Protein AF-A0A380B9C9-F1 (afdb_monomer)

pLDDT: mean 95.08, std 4.99, range [63.19, 98.81]

InterPro domains:
  IPR002509 NodB homology domain [PF01522] (111-245)
  IPR002509 NodB homology domain [PS51677] (115-323)
  IPR008928 Six-hairpin glycosidase superfamily [SSF48208] (9-93)
  IPR011330 Glycoside hydrolase/deacetylase, beta/alpha-barrel [SSF88713] (96-328)
  IPR012341 Six-hairpin glycosidase-like superfamily [G3DSA:1.50.10.10] (1-92)
  IPR050248 Polysaccharide deacetylase, ArnD subfamily [PTHR10587] (104-327)

Secondary structure (DSSP, 8-state):
-BTT-STTS---SS-S-HHHHTT----TTPBB---EEHHHHTT-TT---SS--TTGGG--SSEE---STT-TTTSPBPHHHHHHHHHHHHHHHHHS---EE-TTS-EEE--TTS-EEEEEEEESS--TTHHHHHHHHHHHT---EEEE-HHHHH-HHHHHHHHHHHHTT-EEEES-SS----B-SS-TTSB-S-HHHHHHHHHHHHHHHGGGT--TTT--EE--GGG---HHHHHHHHHTT-EEB-PPTT--GGGTT--GGGGGG---HHHHHHHHHHHHHHH--TTBEEEEESS--TT--S-GGGGHHHHHHHHHHTTPEE--HHHH-

Mean predicted aligned error: 8.42 Å

Structure (mmCIF, N/CA/C/O backbone):
data_AF-A0A380B9C9-F1
#
_entry.id   AF-A0A380B9C9-F1
#
loop_
_atom_site.group_PDB
_atom_site.id
_atom_site.type_symbol
_atom_site.label_atom_id
_atom_site.label_alt_id
_atom_site.label_comp_id
_atom_site.label_asym_id
_atom_site.label_entity_id
_atom_site.label_seq_id
_atom_site.pdbx_PDB_ins_code
_atom_site.Cartn_x
_atom_site.Cartn_y
_atom_site.Cartn_z
_atom_site.occupancy
_atom_site.B_iso_or_equiv
_atom_site.auth_seq_id
_atom_site.auth_comp_id
_atom_site.auth_asym_id
_atom_site.auth_atom_id
_atom_site.pdbx_PDB_model_num
ATOM 1 N N . MET A 1 1 ? 8.706 -13.148 -32.753 1.00 86.00 1 MET A N 1
ATOM 2 C CA . MET A 1 1 ? 9.697 -12.990 -31.656 1.00 86.00 1 MET A CA 1
ATOM 3 C C . MET A 1 1 ? 10.273 -11.583 -31.714 1.00 86.00 1 MET 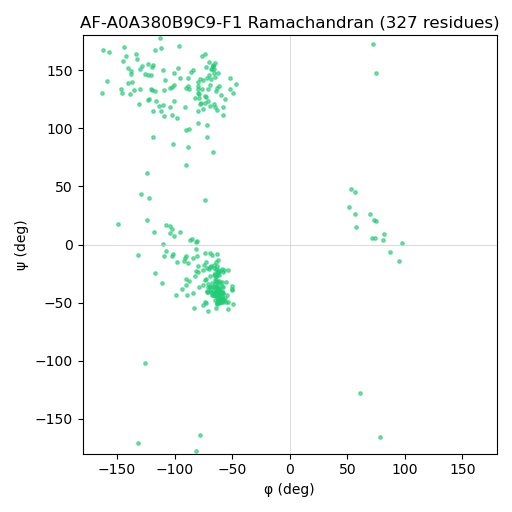A C 1
ATOM 5 O O . MET A 1 1 ? 10.047 -10.916 -32.715 1.00 86.00 1 MET A O 1
ATOM 9 N N . VAL A 1 2 ? 10.957 -11.104 -30.672 1.00 93.62 2 VAL A N 1
ATOM 10 C CA . VAL A 1 2 ? 11.528 -9.744 -30.641 1.00 93.62 2 VAL A CA 1
ATOM 11 C C . VAL A 1 2 ? 13.046 -9.850 -30.555 1.00 93.62 2 VAL A C 1
ATOM 13 O O . VAL A 1 2 ? 13.551 -10.487 -29.638 1.00 93.62 2 VAL A O 1
ATOM 16 N N . TYR A 1 3 ? 13.765 -9.249 -31.502 1.00 93.25 3 TYR A N 1
ATOM 17 C CA . TYR A 1 3 ? 15.229 -9.282 -31.514 1.00 93.25 3 TYR A CA 1
ATOM 18 C C . TYR A 1 3 ? 15.793 -8.650 -30.233 1.00 93.25 3 TYR A C 1
ATOM 20 O O . TYR A 1 3 ? 15.408 -7.532 -29.869 1.00 93.25 3 TYR A O 1
ATOM 28 N N . GLY A 1 4 ? 16.689 -9.373 -29.555 1.00 90.94 4 GLY A N 1
ATOM 29 C CA . GLY A 1 4 ? 17.422 -8.897 -28.380 1.00 90.94 4 GLY A CA 1
ATOM 30 C C . GLY A 1 4 ? 16.599 -8.739 -27.095 1.00 90.94 4 GLY A C 1
ATOM 31 O O . GLY A 1 4 ? 17.126 -8.218 -26.111 1.00 90.94 4 GLY A O 1
ATOM 32 N N . LEU A 1 5 ? 15.319 -9.148 -27.072 1.00 90.50 5 LEU A N 1
ATOM 33 C CA . LEU A 1 5 ? 14.444 -9.003 -25.902 1.00 90.50 5 LEU A CA 1
ATOM 34 C C . LEU A 1 5 ? 13.608 -10.266 -25.591 1.00 90.50 5 LEU A C 1
ATOM 36 O O . LEU A 1 5 ? 12.896 -10.752 -26.472 1.00 90.50 5 LEU A O 1
ATOM 40 N N . PRO A 1 6 ? 13.565 -10.719 -24.318 1.00 88.25 6 PRO A N 1
ATOM 41 C CA . PRO A 1 6 ? 14.372 -10.239 -23.191 1.00 88.25 6 PRO A CA 1
ATOM 42 C C . PRO A 1 6 ? 15.846 -10.654 -23.341 1.00 88.25 6 PRO A C 1
ATOM 44 O O . PRO A 1 6 ? 16.152 -11.615 -24.037 1.00 88.25 6 PRO A O 1
ATOM 47 N N . ALA A 1 7 ? 16.762 -9.929 -22.692 1.00 85.56 7 ALA A N 1
ATOM 48 C CA . ALA A 1 7 ? 18.209 -10.118 -22.870 1.00 85.56 7 ALA A CA 1
ATOM 49 C C . ALA A 1 7 ? 18.728 -11.511 -22.452 1.00 85.56 7 ALA A C 1
ATOM 51 O O . ALA A 1 7 ? 19.803 -11.920 -22.878 1.00 85.56 7 ALA A O 1
ATOM 52 N N . ASP A 1 8 ? 17.989 -12.213 -21.593 1.00 88.12 8 ASP A N 1
ATOM 53 C CA . ASP A 1 8 ? 18.249 -13.577 -21.124 1.00 88.12 8 ASP A CA 1
ATOM 54 C C . ASP A 1 8 ? 17.328 -14.629 -21.774 1.00 88.12 8 ASP A C 1
ATOM 56 O O . ASP A 1 8 ? 17.293 -15.779 -21.333 1.00 88.12 8 ASP A O 1
ATOM 60 N N . GLY A 1 9 ? 16.572 -14.240 -22.805 1.00 86.00 9 GLY A N 1
ATOM 61 C CA . GLY A 1 9 ? 15.661 -15.108 -23.545 1.00 86.00 9 GLY A CA 1
ATOM 62 C C . GLY A 1 9 ? 16.257 -15.695 -24.824 1.00 86.00 9 GLY A C 1
ATOM 63 O O . GLY A 1 9 ? 17.325 -15.297 -25.281 1.00 86.00 9 GLY A O 1
ATOM 64 N N . ASP A 1 10 ? 15.512 -16.631 -25.413 1.00 87.06 10 ASP A N 1
ATOM 65 C CA . ASP A 1 10 ? 15.723 -17.099 -26.784 1.00 87.06 10 ASP A CA 1
ATOM 66 C C . ASP A 1 10 ? 15.103 -16.079 -27.754 1.00 87.06 10 ASP A C 1
ATOM 68 O O . ASP A 1 10 ? 13.895 -15.812 -27.706 1.00 87.06 10 ASP A O 1
ATOM 72 N N . THR A 1 11 ? 15.942 -15.434 -28.562 1.00 92.12 11 THR A N 1
ATOM 73 C CA . THR A 1 11 ? 15.557 -14.333 -29.455 1.00 92.12 11 THR A CA 1
ATOM 74 C C . THR A 1 11 ? 16.285 -14.470 -30.786 1.00 92.12 11 THR A C 1
ATOM 76 O O . THR A 1 11 ? 17.417 -14.944 -30.753 1.00 92.12 11 THR A O 1
ATOM 79 N N . PRO A 1 12 ? 15.720 -13.971 -31.905 1.00 91.81 12 PRO A N 1
ATOM 80 C CA . PRO A 1 12 ? 16.363 -14.059 -33.211 1.00 91.81 12 PRO A CA 1
ATOM 81 C C . PRO A 1 12 ? 17.798 -13.527 -33.182 1.00 91.81 12 PRO A C 1
ATOM 83 O O . PRO A 1 12 ? 18.042 -12.442 -32.644 1.00 91.81 12 PRO A O 1
ATOM 86 N N . VAL A 1 13 ? 18.720 -14.275 -33.774 1.00 9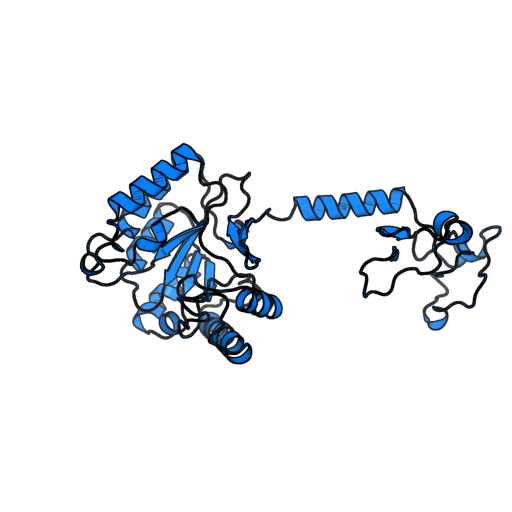0.94 13 VAL A N 1
ATOM 87 C CA . VAL A 1 13 ? 20.162 -14.022 -33.797 1.00 90.94 13 VAL A CA 1
ATOM 88 C C . VAL A 1 13 ? 20.633 -13.643 -35.204 1.00 90.94 13 VAL A C 1
ATOM 90 O O . VAL A 1 13 ? 21.509 -12.783 -35.323 1.00 90.94 13 VAL A O 1
ATOM 93 N N . ASP A 1 14 ? 20.026 -14.190 -36.268 1.00 92.00 14 ASP A N 1
ATOM 94 C CA . ASP A 1 14 ? 20.351 -13.868 -37.673 1.00 92.00 14 ASP A CA 1
ATOM 95 C C . ASP A 1 14 ? 19.115 -13.382 -38.465 1.00 92.00 14 ASP A C 1
ATOM 97 O O . ASP A 1 14 ? 18.715 -13.994 -39.457 1.00 92.00 14 ASP A O 1
ATOM 101 N N . PRO A 1 15 ? 18.482 -12.258 -38.067 1.00 93.75 15 PRO A N 1
ATOM 102 C CA . PRO A 1 15 ? 17.310 -11.716 -38.755 1.00 93.75 15 PRO A CA 1
ATOM 103 C C . PRO A 1 15 ? 17.623 -11.321 -40.204 1.00 93.75 15 PRO A C 1
ATOM 105 O O . PRO A 1 15 ? 18.706 -10.795 -40.494 1.00 93.75 15 PRO A O 1
ATOM 108 N N . HIS A 1 16 ? 16.637 -11.460 -41.101 1.00 94.44 16 HIS A N 1
ATOM 109 C CA . HIS A 1 16 ? 16.705 -10.971 -42.484 1.00 94.44 16 HIS A CA 1
ATOM 110 C C . HIS A 1 16 ? 16.734 -9.435 -42.510 1.00 94.44 16 HIS A C 1
ATOM 112 O O . HIS A 1 16 ? 15.726 -8.762 -42.705 1.00 94.44 16 HIS A O 1
ATOM 118 N N . SER A 1 17 ? 17.903 -8.844 -42.263 1.00 93.62 17 SER A N 1
ATOM 119 C CA . SER A 1 17 ? 18.094 -7.397 -42.232 1.00 93.62 17 SER A CA 1
ATOM 120 C C . SER A 1 17 ? 19.469 -7.009 -42.760 1.00 93.62 17 SER A C 1
ATOM 122 O O . SER A 1 17 ? 20.509 -7.511 -42.339 1.00 93.62 17 SER A O 1
ATOM 124 N N . ALA A 1 18 ? 19.503 -6.053 -43.688 1.00 91.44 18 ALA A N 1
ATOM 125 C CA . ALA A 1 18 ? 20.766 -5.509 -44.183 1.00 91.44 18 ALA A CA 1
ATOM 126 C C . ALA A 1 18 ? 21.560 -4.788 -43.074 1.00 91.44 18 ALA A C 1
ATOM 128 O O . ALA A 1 18 ? 22.790 -4.740 -43.128 1.00 91.44 18 ALA A O 1
ATOM 129 N N . PHE A 1 19 ? 20.875 -4.249 -42.058 1.00 91.00 19 PHE A N 1
ATOM 130 C CA . PHE A 1 19 ? 21.519 -3.570 -40.932 1.00 91.00 19 PHE A CA 1
ATOM 131 C C . PHE A 1 19 ? 22.337 -4.537 -40.079 1.00 91.00 19 PHE A C 1
ATOM 133 O O . PHE A 1 19 ? 23.478 -4.213 -39.747 1.00 91.00 19 PHE A O 1
ATOM 140 N N . THR A 1 20 ? 21.795 -5.722 -39.785 1.00 90.25 20 THR A N 1
ATOM 141 C CA . THR A 1 20 ? 22.516 -6.771 -39.055 1.00 90.25 20 THR A CA 1
ATOM 142 C C . THR A 1 20 ? 23.580 -7.398 -39.950 1.00 90.25 20 THR A C 1
ATOM 144 O O . THR A 1 20 ? 24.750 -7.404 -39.582 1.00 90.25 20 THR A O 1
ATOM 147 N N . LYS A 1 21 ? 23.229 -7.815 -41.176 1.00 89.69 21 LYS A N 1
ATOM 148 C CA . LYS A 1 21 ? 24.136 -8.592 -42.038 1.00 89.69 21 LYS A CA 1
ATOM 149 C C . LYS A 1 21 ? 25.313 -7.812 -42.617 1.00 89.69 21 LYS A C 1
ATOM 151 O O . LYS A 1 21 ? 26.413 -8.346 -42.729 1.00 89.69 21 LYS A O 1
ATOM 156 N N . ILE A 1 22 ? 25.084 -6.571 -43.049 1.00 91.56 22 ILE A N 1
ATOM 157 C CA . ILE A 1 22 ? 26.112 -5.738 -43.699 1.00 91.56 22 ILE A CA 1
ATOM 158 C C . ILE A 1 22 ? 26.716 -4.767 -42.687 1.00 91.56 22 ILE A C 1
ATOM 160 O O . ILE A 1 22 ? 27.927 -4.553 -42.668 1.00 91.56 22 ILE A O 1
ATOM 164 N N . GLY A 1 23 ? 25.860 -4.147 -41.874 1.00 89.25 23 GLY A N 1
ATOM 165 C CA . GLY A 1 23 ? 26.251 -3.091 -40.945 1.00 89.25 23 GLY A CA 1
ATOM 166 C C . GLY A 1 23 ? 26.698 -3.575 -39.566 1.00 89.25 23 GLY A C 1
ATOM 167 O O . GLY A 1 23 ? 27.329 -2.797 -38.854 1.00 89.25 23 GLY A O 1
ATOM 168 N N . ASN A 1 24 ? 26.401 -4.826 -39.188 1.00 88.88 24 ASN A N 1
ATOM 169 C CA . ASN A 1 24 ? 26.562 -5.347 -37.824 1.00 88.88 24 ASN A CA 1
ATOM 170 C C . ASN A 1 24 ? 25.897 -4.455 -36.758 1.00 88.88 24 ASN A C 1
ATOM 172 O O . ASN A 1 24 ? 26.399 -4.325 -35.640 1.00 88.88 24 ASN A O 1
ATOM 176 N N . TYR A 1 25 ? 24.790 -3.795 -37.112 1.00 92.12 25 TYR A N 1
ATOM 177 C CA . TYR A 1 25 ? 24.019 -2.983 -36.176 1.00 92.12 25 TYR A CA 1
ATOM 178 C C . TYR A 1 25 ? 22.994 -3.852 -35.445 1.00 92.12 25 TYR A C 1
ATOM 180 O O . TYR A 1 25 ? 22.276 -4.596 -36.117 1.00 92.12 25 TYR A O 1
ATOM 188 N N . PRO A 1 26 ? 22.869 -3.737 -34.110 1.00 88.88 26 PRO A N 1
ATOM 189 C CA . PRO A 1 26 ? 21.765 -4.362 -33.399 1.00 88.88 26 PRO A CA 1
ATOM 190 C C . PRO A 1 26 ? 20.441 -3.714 -33.814 1.00 88.88 26 PRO A C 1
ATOM 192 O O . PRO A 1 26 ? 20.380 -2.516 -34.109 1.00 88.88 26 PRO A O 1
ATOM 195 N N . ILE A 1 27 ? 19.378 -4.513 -33.814 1.00 91.31 27 ILE A N 1
ATOM 196 C CA . ILE A 1 27 ? 18.012 -4.080 -34.132 1.00 91.31 27 ILE A CA 1
ATOM 197 C C . ILE A 1 27 ? 17.058 -4.384 -32.969 1.00 91.31 27 ILE A C 1
ATOM 199 O O . ILE A 1 27 ? 15.926 -4.825 -33.169 1.00 91.31 27 ILE A O 1
ATOM 203 N N . ASP A 1 28 ? 17.545 -4.164 -31.745 1.00 91.56 28 ASP A N 1
ATOM 204 C CA . ASP A 1 28 ? 16.842 -4.465 -30.496 1.00 91.56 28 ASP A CA 1
ATOM 205 C C . ASP A 1 28 ? 15.414 -3.908 -30.494 1.00 91.56 28 ASP A C 1
ATOM 207 O O . ASP A 1 28 ? 15.174 -2.739 -30.809 1.00 91.56 28 ASP A O 1
ATOM 211 N N . GLY A 1 29 ? 14.453 -4.761 -30.138 1.00 91.38 29 GLY A N 1
ATOM 212 C CA . GLY A 1 29 ? 13.033 -4.412 -30.143 1.00 91.38 29 GLY A CA 1
ATOM 213 C C . GLY A 1 29 ? 12.316 -4.623 -31.479 1.00 91.38 29 GLY A C 1
ATOM 214 O O . GLY A 1 29 ? 11.092 -4.496 -31.516 1.00 91.38 29 GLY A O 1
ATOM 215 N N . GLY A 1 30 ? 13.028 -4.979 -32.553 1.00 94.25 30 GLY A N 1
ATOM 216 C CA . GLY A 1 30 ? 12.419 -5.353 -33.828 1.00 94.25 30 GLY A CA 1
ATOM 217 C C . GLY A 1 30 ? 11.601 -6.639 -33.700 1.00 94.25 30 GLY A C 1
ATOM 218 O O . GLY A 1 30 ? 12.145 -7.693 -33.365 1.00 94.25 30 GLY A O 1
ATOM 219 N N . LEU A 1 31 ? 10.295 -6.560 -33.964 1.00 95.19 31 LEU A N 1
ATOM 220 C CA . LEU A 1 31 ? 9.434 -7.737 -34.055 1.00 95.19 31 LEU A CA 1
ATOM 221 C C . LEU A 1 31 ? 9.654 -8.403 -35.417 1.00 95.19 31 LEU A C 1
ATOM 223 O O . LEU A 1 31 ? 9.425 -7.767 -36.444 1.00 95.19 31 LEU A O 1
ATOM 227 N N . VAL A 1 32 ? 10.066 -9.671 -35.416 1.00 94.25 32 VAL A N 1
ATOM 228 C CA . VAL A 1 32 ? 10.125 -10.488 -36.640 1.00 94.25 32 VAL A CA 1
ATOM 229 C C . VAL A 1 32 ? 8.763 -11.106 -36.954 1.00 94.25 32 VAL A C 1
ATOM 231 O O . VAL A 1 32 ? 8.005 -11.405 -36.022 1.00 94.25 32 VAL A O 1
ATOM 234 N N . ASP A 1 33 ? 8.488 -11.331 -38.242 1.00 91.25 33 ASP A N 1
ATOM 235 C CA . ASP A 1 33 ? 7.216 -11.872 -38.757 1.00 91.25 33 ASP A CA 1
ATOM 236 C C . ASP A 1 33 ? 6.748 -13.151 -38.050 1.00 91.25 33 ASP A C 1
ATOM 238 O O . ASP A 1 33 ? 5.559 -13.325 -37.768 1.00 91.25 33 ASP A O 1
ATOM 242 N N . GLY A 1 34 ? 7.691 -14.014 -37.669 1.00 91.56 34 GLY A N 1
ATOM 243 C CA . GLY A 1 34 ? 7.410 -15.264 -36.978 1.00 91.56 34 GLY A CA 1
ATOM 244 C C . GLY A 1 34 ? 6.916 -16.364 -37.923 1.00 91.56 34 GLY A C 1
ATOM 245 O O . GLY A 1 34 ? 7.097 -16.273 -39.134 1.00 91.56 34 GLY A O 1
ATOM 246 N N . PRO A 1 35 ? 6.340 -17.453 -37.382 1.00 94.06 35 PRO A N 1
ATOM 247 C CA . PRO A 1 35 ? 6.039 -18.628 -38.186 1.00 94.06 35 PRO A CA 1
ATOM 248 C C . PRO A 1 35 ? 5.018 -18.367 -39.299 1.00 94.06 35 PRO A C 1
ATOM 250 O O . PRO A 1 35 ? 3.942 -17.816 -39.055 1.00 94.06 35 PRO A O 1
ATOM 253 N N . VAL A 1 36 ? 5.310 -18.861 -40.502 1.00 95.00 36 VAL A N 1
ATOM 254 C CA . VAL A 1 36 ? 4.397 -18.842 -41.659 1.00 95.00 36 VAL A CA 1
ATOM 255 C C . VAL A 1 36 ? 4.041 -20.259 -42.084 1.00 95.00 36 VAL A C 1
ATOM 257 O O . VAL A 1 36 ? 4.680 -21.224 -41.671 1.00 95.00 36 VAL A O 1
ATOM 260 N N . TYR A 1 37 ? 3.025 -20.416 -42.939 1.00 96.81 37 TYR A N 1
ATOM 261 C CA . TYR A 1 37 ? 2.702 -21.735 -43.478 1.00 96.81 37 TYR A CA 1
ATOM 262 C C . TYR A 1 37 ? 3.875 -22.308 -44.280 1.00 96.81 37 TYR A C 1
ATOM 264 O O . TYR A 1 37 ? 4.426 -21.620 -45.140 1.00 96.81 37 TYR A O 1
ATOM 272 N N . SER A 1 38 ? 4.186 -23.592 -44.100 1.00 94.44 38 SER A N 1
ATOM 273 C CA . SER A 1 38 ? 5.286 -24.261 -44.813 1.00 94.44 38 SER A CA 1
ATOM 274 C C . SER A 1 38 ? 5.091 -24.190 -46.331 1.00 94.44 38 SER A C 1
ATOM 276 O O . SER A 1 38 ? 6.041 -24.044 -47.096 1.00 94.44 38 SER A O 1
ATOM 278 N N . SER A 1 39 ? 3.836 -24.207 -46.793 1.00 94.81 39 SER A N 1
ATOM 279 C CA . SER A 1 39 ? 3.498 -23.988 -48.201 1.00 94.81 39 SER A CA 1
ATOM 280 C C . SER A 1 39 ? 3.833 -22.583 -48.701 1.00 94.81 39 SER A C 1
ATOM 282 O O . SER A 1 39 ? 4.091 -22.427 -49.886 1.00 94.81 39 SER A O 1
ATOM 284 N N . ILE A 1 40 ? 3.789 -21.555 -47.850 1.00 93.88 40 ILE A N 1
ATOM 285 C CA . ILE A 1 40 ? 4.187 -20.196 -48.232 1.00 93.88 40 ILE A CA 1
ATOM 286 C C . ILE A 1 40 ? 5.702 -20.169 -48.407 1.00 93.88 40 ILE A C 1
ATOM 288 O O . ILE A 1 40 ? 6.150 -19.913 -49.520 1.00 93.88 40 ILE A O 1
ATOM 292 N N . PHE A 1 41 ? 6.462 -20.538 -47.369 1.00 94.00 41 PHE A N 1
ATOM 293 C CA . PHE A 1 41 ? 7.928 -20.580 -47.411 1.00 94.00 41 PHE A CA 1
ATOM 294 C C . PHE A 1 41 ? 8.443 -21.337 -48.647 1.00 94.00 41 PHE A C 1
ATOM 296 O O . PHE A 1 41 ? 9.180 -20.786 -49.459 1.00 94.00 41 PHE A O 1
ATOM 303 N N . ASN A 1 42 ? 7.944 -22.555 -48.883 1.00 92.44 42 ASN A N 1
ATOM 304 C CA . ASN A 1 42 ? 8.395 -23.410 -49.989 1.00 92.44 42 ASN A CA 1
ATOM 305 C C . ASN A 1 42 ? 8.110 -22.861 -51.401 1.00 92.44 42 ASN A C 1
ATOM 307 O O . ASN A 1 42 ? 8.659 -23.378 -52.373 1.00 92.44 42 ASN A O 1
ATOM 311 N N . ASN A 1 43 ? 7.234 -21.861 -51.543 1.00 94.31 43 ASN A N 1
ATOM 312 C CA . ASN A 1 43 ? 6.860 -21.279 -52.836 1.00 94.31 43 ASN A CA 1
ATOM 313 C C . ASN A 1 43 ? 7.383 -19.845 -53.033 1.00 94.31 43 ASN A C 1
ATOM 315 O O . ASN A 1 43 ? 7.112 -19.238 -54.074 1.00 94.31 43 ASN A O 1
ATOM 319 N N . LEU A 1 44 ? 8.112 -19.288 -52.062 1.00 93.88 44 LEU A N 1
ATOM 320 C CA . LEU A 1 44 ? 8.665 -17.939 -52.149 1.00 93.88 44 LEU A CA 1
ATOM 321 C C . LEU A 1 44 ? 9.949 -17.906 -52.990 1.00 93.88 44 LEU A C 1
ATOM 323 O O . LEU A 1 44 ? 10.789 -18.802 -52.957 1.00 93.88 44 LEU A O 1
ATOM 327 N N . ILE A 1 45 ? 10.088 -16.859 -53.804 1.00 92.25 45 ILE A N 1
ATOM 328 C CA . ILE A 1 45 ? 11.187 -16.730 -54.765 1.00 92.25 45 ILE A CA 1
ATOM 329 C C . ILE A 1 45 ? 12.427 -16.187 -54.061 1.00 92.25 45 ILE A C 1
ATOM 331 O O . ILE A 1 45 ? 12.396 -15.100 -53.500 1.00 92.25 45 ILE A O 1
ATOM 335 N N . GLY A 1 46 ? 13.552 -16.890 -54.194 1.00 88.44 46 GLY A N 1
ATOM 336 C CA . GLY A 1 46 ? 14.841 -16.419 -53.678 1.00 88.44 46 GLY A CA 1
ATOM 337 C C . GLY A 1 46 ? 15.044 -16.667 -52.186 1.00 88.44 46 GLY A C 1
ATOM 338 O O . GLY A 1 46 ? 16.081 -16.279 -51.660 1.00 88.44 46 GLY A O 1
ATOM 339 N N . ILE A 1 47 ? 14.098 -17.347 -51.537 1.00 91.56 47 ILE A N 1
ATOM 340 C CA . ILE A 1 47 ? 14.237 -17.799 -50.160 1.00 91.56 47 ILE A CA 1
ATOM 341 C C . ILE A 1 47 ? 15.095 -19.066 -50.117 1.00 91.56 47 ILE A C 1
ATOM 343 O O . ILE A 1 47 ? 14.890 -20.004 -50.896 1.00 91.56 47 ILE A O 1
ATOM 347 N N . LYS A 1 48 ? 16.104 -19.075 -49.250 1.00 90.62 48 LYS A N 1
ATOM 348 C CA . LYS A 1 48 ? 16.971 -20.232 -49.027 1.00 90.62 48 LYS A CA 1
ATOM 349 C C . LYS A 1 48 ? 17.723 -20.038 -47.717 1.00 90.62 48 LYS A C 1
ATOM 351 O O . LYS A 1 48 ? 18.365 -19.007 -47.560 1.00 90.62 48 LYS A O 1
ATOM 356 N N . LEU A 1 49 ? 17.710 -21.051 -46.856 1.00 93.62 49 LEU A N 1
ATOM 357 C CA . LEU A 1 49 ? 18.535 -21.060 -45.648 1.00 93.62 49 LEU A CA 1
ATOM 358 C C . LEU A 1 49 ? 20.022 -21.062 -46.023 1.00 93.62 49 LEU A C 1
ATOM 360 O O . LEU A 1 49 ? 20.454 -21.807 -46.917 1.00 93.62 49 LEU A O 1
ATOM 364 N N . ASN A 1 50 ? 20.781 -20.180 -45.385 1.00 92.31 50 ASN A N 1
ATOM 365 C CA . ASN A 1 50 ? 22.222 -20.077 -45.567 1.00 92.31 50 ASN A CA 1
ATOM 366 C C . ASN A 1 50 ? 22.969 -21.012 -44.615 1.00 92.31 50 ASN A C 1
ATOM 368 O O . ASN A 1 50 ? 24.017 -21.533 -44.998 1.00 92.31 50 ASN A O 1
ATOM 372 N N . GLU A 1 51 ? 22.401 -21.244 -43.436 1.00 92.44 51 GLU A N 1
ATOM 373 C CA . GLU A 1 51 ? 22.899 -22.124 -42.389 1.00 92.44 51 GLU A CA 1
ATOM 374 C C . GLU A 1 51 ? 21.963 -23.337 -42.195 1.00 92.44 51 GLU A C 1
ATOM 376 O O . GLU A 1 51 ? 20.965 -23.519 -42.903 1.00 92.44 51 GLU A O 1
ATOM 381 N N . GLU A 1 52 ? 22.340 -24.237 -41.286 1.00 94.62 52 GLU A N 1
ATOM 382 C CA . GLU A 1 52 ? 21.500 -25.370 -40.890 1.00 94.62 52 GLU A CA 1
ATOM 383 C C . GLU A 1 52 ? 20.310 -24.889 -40.045 1.00 94.62 52 GLU A C 1
ATOM 385 O O . GLU A 1 52 ? 20.444 -23.968 -39.246 1.00 94.62 52 GLU A O 1
ATOM 390 N N . ASP A 1 53 ? 19.140 -25.512 -40.216 1.00 93.75 5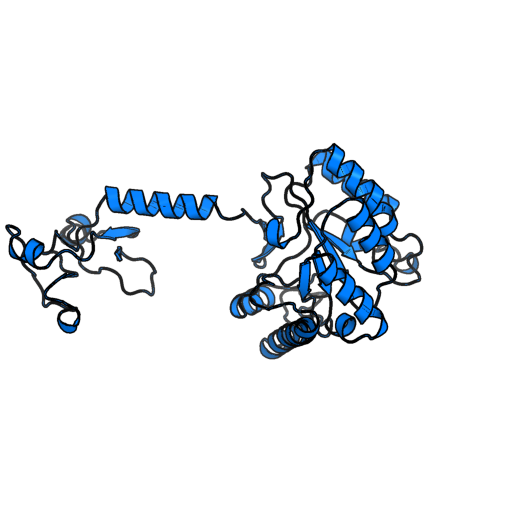3 ASP A N 1
ATOM 391 C CA . ASP A 1 53 ? 17.942 -25.154 -39.451 1.00 93.75 53 ASP A CA 1
ATOM 392 C C . ASP A 1 53 ? 18.065 -25.613 -37.990 1.00 93.75 53 ASP A C 1
ATOM 394 O O . ASP A 1 53 ? 17.873 -26.790 -37.671 1.00 93.75 53 ASP A O 1
ATOM 398 N N . GLU A 1 54 ? 18.349 -24.667 -37.096 1.00 91.56 54 GLU A N 1
ATOM 399 C CA . GLU A 1 54 ? 18.478 -24.896 -35.653 1.00 91.56 54 GLU A CA 1
ATOM 400 C C . GLU A 1 54 ? 17.176 -25.400 -35.007 1.00 91.56 54 GLU A C 1
ATOM 402 O O . GLU A 1 54 ? 17.208 -26.076 -33.976 1.00 91.56 54 GLU A O 1
ATOM 407 N N . TYR A 1 55 ? 16.027 -25.128 -35.634 1.00 92.00 55 TYR A N 1
ATOM 408 C CA . TYR A 1 55 ? 14.709 -25.515 -35.140 1.00 92.00 55 TYR A CA 1
ATOM 409 C C . TYR A 1 55 ? 14.112 -26.713 -35.890 1.00 92.00 55 TYR A C 1
ATOM 411 O O . TYR A 1 55 ? 12.920 -26.988 -35.734 1.00 92.00 55 TYR A O 1
ATOM 419 N N . ALA A 1 56 ? 14.915 -27.470 -36.650 1.00 94.50 56 ALA A N 1
ATOM 420 C CA . ALA A 1 56 ? 14.454 -28.571 -37.505 1.00 94.50 56 ALA A CA 1
ATOM 421 C C . ALA A 1 56 ? 13.525 -29.581 -36.799 1.00 94.50 56 ALA A C 1
ATOM 423 O O . ALA A 1 56 ? 12.543 -30.039 -37.384 1.00 94.50 56 ALA A O 1
ATOM 424 N N . GLU A 1 57 ? 13.797 -29.918 -35.532 1.00 96.00 57 GLU A N 1
ATOM 425 C CA . GLU A 1 57 ? 12.974 -30.853 -34.743 1.00 96.00 57 GLU A CA 1
ATOM 426 C C . GLU A 1 57 ? 11.589 -30.291 -34.367 1.00 96.00 57 GLU A C 1
ATOM 428 O O . GLU A 1 57 ? 10.679 -31.055 -34.034 1.00 96.00 57 GLU A O 1
ATOM 433 N N . PHE A 1 58 ? 11.419 -28.968 -34.423 1.00 92.31 58 PHE A N 1
ATOM 434 C CA . PHE A 1 58 ? 10.194 -28.251 -34.064 1.00 92.31 58 PHE A CA 1
ATOM 435 C C . PHE A 1 58 ? 9.370 -27.813 -35.281 1.00 92.31 58 PHE A C 1
ATOM 437 O O . PHE A 1 58 ? 8.221 -27.389 -35.115 1.00 92.31 58 PHE A O 1
ATOM 444 N N . GLN A 1 59 ? 9.916 -27.937 -36.495 1.00 94.56 59 GLN A N 1
ATOM 445 C CA . GLN A 1 59 ? 9.191 -27.620 -37.722 1.00 94.56 59 GLN A CA 1
ATOM 446 C C . GLN A 1 59 ? 8.029 -28.588 -37.958 1.00 94.56 59 GLN A C 1
ATOM 448 O O . GLN A 1 59 ? 8.041 -29.751 -37.549 1.00 94.56 59 GLN A O 1
ATOM 453 N N . SER A 1 60 ? 7.008 -28.117 -38.675 1.00 95.62 60 SER A N 1
ATOM 454 C CA . SER A 1 60 ? 5.846 -28.933 -39.021 1.00 95.62 60 SER A CA 1
ATOM 455 C C . SER A 1 60 ? 5.472 -28.805 -40.495 1.00 95.62 60 SER A C 1
ATOM 457 O O . SER A 1 60 ? 5.852 -27.862 -41.188 1.00 95.62 60 SER A O 1
ATOM 459 N N . GLU A 1 61 ? 4.648 -29.735 -40.982 1.00 94.31 61 GLU A N 1
ATOM 460 C CA . GLU A 1 61 ? 4.048 -29.611 -42.317 1.00 94.31 61 GLU A CA 1
ATOM 461 C C . GLU A 1 61 ? 3.131 -28.382 -42.438 1.00 94.31 61 GLU A C 1
ATOM 463 O O . GLU A 1 61 ? 2.887 -27.904 -43.545 1.00 94.31 61 GLU A O 1
ATOM 468 N N . LEU A 1 62 ? 2.606 -27.882 -41.311 1.00 96.44 62 LEU A N 1
ATOM 469 C CA . LEU A 1 62 ? 1.689 -26.750 -41.291 1.00 96.44 62 LEU A CA 1
ATOM 470 C C . LEU A 1 62 ? 2.441 -25.423 -41.324 1.00 96.44 62 LEU A C 1
ATOM 472 O O . LEU A 1 62 ? 2.148 -24.597 -42.181 1.00 96.44 62 LEU A O 1
ATOM 476 N N . ALA A 1 63 ? 3.365 -25.213 -40.392 1.00 96.50 63 ALA A N 1
ATOM 477 C CA . ALA A 1 63 ? 4.086 -23.961 -40.227 1.00 96.50 63 ALA A CA 1
ATOM 478 C C . ALA A 1 63 ? 5.574 -24.187 -39.958 1.00 96.50 63 ALA A C 1
ATOM 480 O O . ALA A 1 63 ? 5.949 -25.182 -39.324 1.00 96.50 63 ALA A O 1
ATOM 481 N N . VAL A 1 64 ? 6.370 -23.221 -40.415 1.00 95.81 64 VAL A N 1
ATOM 482 C CA . VAL A 1 64 ? 7.818 -23.140 -40.217 1.00 95.81 64 VAL A CA 1
ATOM 483 C C . VAL A 1 64 ? 8.223 -21.770 -39.694 1.00 95.81 64 VAL A C 1
ATOM 485 O O . VAL A 1 64 ? 7.568 -20.770 -39.995 1.00 95.81 64 VAL A O 1
ATOM 488 N N . TYR A 1 65 ? 9.311 -21.738 -38.933 1.00 95.50 65 TYR A N 1
ATOM 489 C CA . TYR A 1 65 ? 10.058 -20.531 -38.588 1.00 95.50 65 TYR A CA 1
ATOM 490 C C . TYR A 1 65 ? 11.544 -20.845 -38.656 1.00 95.50 65 TYR A C 1
ATOM 492 O O . TYR A 1 65 ? 11.979 -21.798 -38.017 1.00 95.50 65 TYR A O 1
ATOM 500 N N . HIS A 1 66 ? 12.315 -20.031 -39.365 1.00 95.00 66 HIS A N 1
ATOM 501 C CA . HIS A 1 66 ? 13.764 -20.176 -39.410 1.00 95.00 66 HIS A CA 1
ATOM 502 C C . HIS A 1 66 ? 14.420 -18.896 -38.902 1.00 95.00 66 HIS A C 1
ATOM 504 O O . HIS A 1 66 ? 14.038 -17.804 -39.324 1.00 95.00 66 HIS A O 1
ATOM 510 N N . ASP A 1 67 ? 15.412 -19.024 -38.023 1.00 93.75 67 ASP A N 1
ATOM 511 C CA . ASP A 1 67 ? 16.261 -17.902 -37.622 1.00 93.75 67 ASP A CA 1
ATOM 512 C C . ASP A 1 67 ? 17.482 -17.802 -38.548 1.00 93.75 67 ASP A C 1
ATOM 514 O O . ASP A 1 67 ? 18.602 -18.124 -38.172 1.00 93.75 67 ASP A O 1
ATOM 518 N N . ASP A 1 68 ? 17.244 -17.437 -39.810 1.00 94.00 68 ASP A N 1
ATOM 519 C CA . ASP A 1 68 ? 18.286 -17.354 -40.839 1.00 94.00 68 ASP A CA 1
ATOM 520 C C . ASP A 1 68 ? 18.125 -16.084 -41.676 1.00 94.00 68 ASP A C 1
ATOM 522 O O . ASP A 1 68 ? 17.014 -15.726 -42.087 1.00 94.00 68 ASP A O 1
ATOM 526 N N . TYR A 1 69 ? 19.243 -15.435 -42.012 1.00 92.38 69 TYR A N 1
ATOM 527 C CA . TYR A 1 69 ? 19.244 -14.246 -42.862 1.00 92.38 69 TYR A CA 1
ATOM 528 C C . TYR A 1 69 ? 18.609 -14.488 -44.238 1.00 92.38 69 TYR A C 1
ATOM 530 O O . TYR A 1 69 ? 18.198 -13.551 -44.905 1.00 92.38 69 TYR A O 1
ATOM 538 N N . GLY A 1 70 ? 18.561 -15.716 -44.731 1.00 93.50 70 GLY A N 1
ATOM 539 C CA . GLY A 1 70 ? 17.969 -16.092 -46.009 1.00 93.50 70 GLY A CA 1
ATOM 540 C C . GLY A 1 70 ? 16.449 -16.245 -45.978 1.00 93.50 70 GLY A C 1
ATOM 541 O O . GLY A 1 70 ? 15.844 -16.352 -47.048 1.00 93.50 70 GLY A O 1
ATOM 542 N N . ASP A 1 71 ? 15.829 -16.230 -44.794 1.00 94.19 71 ASP A N 1
ATOM 543 C CA . ASP A 1 71 ? 14.382 -16.316 -44.609 1.00 94.19 71 ASP A CA 1
ATOM 544 C C . ASP A 1 71 ? 13.766 -14.940 -44.324 1.00 94.19 71 ASP A C 1
ATOM 546 O O . ASP A 1 71 ? 13.523 -14.541 -43.184 1.00 94.19 71 ASP A O 1
ATOM 550 N N . TYR A 1 72 ? 13.448 -14.219 -45.396 1.00 92.69 72 TYR A N 1
ATOM 551 C CA . TYR A 1 72 ? 12.701 -12.964 -45.298 1.00 92.69 72 TYR A CA 1
ATOM 552 C C . TYR A 1 72 ? 11.213 -13.158 -44.972 1.00 92.69 72 TYR A C 1
ATOM 554 O O . TYR A 1 72 ? 10.495 -12.188 -44.790 1.00 92.69 72 TYR A O 1
ATOM 562 N N . SER A 1 73 ? 10.710 -14.394 -44.954 1.00 93.81 73 SER A N 1
ATOM 563 C CA . SER A 1 73 ? 9.285 -14.659 -44.752 1.00 93.81 73 SER A CA 1
ATOM 564 C C . SER A 1 73 ? 8.909 -14.844 -43.291 1.00 93.81 73 SER A C 1
ATOM 566 O O . SER A 1 73 ? 7.780 -14.538 -42.918 1.00 93.81 73 SER A O 1
ATOM 568 N N . THR A 1 74 ? 9.837 -15.352 -42.479 1.00 93.00 74 THR A N 1
ATOM 569 C CA . THR A 1 74 ? 9.610 -15.594 -41.052 1.00 93.00 74 THR A CA 1
ATOM 570 C C . THR A 1 74 ? 10.513 -14.763 -40.156 1.00 93.00 74 THR A C 1
ATOM 572 O O . THR A 1 74 ? 10.172 -14.532 -38.994 1.00 93.00 74 THR A O 1
ATOM 575 N N . ASN A 1 75 ? 11.669 -14.330 -40.668 1.00 93.44 75 ASN A N 1
ATOM 576 C CA . ASN A 1 75 ? 12.726 -13.712 -39.872 1.00 93.44 75 ASN A CA 1
ATOM 577 C C . ASN A 1 75 ? 13.037 -12.264 -40.262 1.00 93.44 75 ASN A C 1
ATOM 579 O O . ASN A 1 75 ? 14.038 -11.705 -39.808 1.00 93.44 75 ASN A O 1
ATOM 583 N N . GLU A 1 76 ? 12.204 -11.641 -41.098 1.00 94.06 76 GLU A N 1
ATOM 584 C CA . GLU A 1 76 ? 12.322 -10.215 -41.390 1.00 94.06 76 GLU A CA 1
ATOM 585 C C . GLU A 1 76 ? 11.710 -9.393 -40.238 1.00 94.06 76 GLU A C 1
ATOM 587 O O . GLU A 1 76 ? 10.563 -9.624 -39.842 1.00 94.06 76 GLU A O 1
ATOM 592 N N . PRO A 1 77 ? 12.454 -8.438 -39.654 1.00 93.62 77 PRO A N 1
ATOM 593 C CA . PRO A 1 77 ? 11.896 -7.471 -38.719 1.00 93.62 77 PRO A CA 1
ATOM 594 C C . PRO A 1 77 ? 10.961 -6.509 -39.452 1.00 93.62 77 PRO A C 1
ATOM 596 O O . PRO A 1 77 ? 11.401 -5.747 -40.317 1.00 93.62 77 PRO A O 1
ATOM 599 N N . THR A 1 78 ? 9.686 -6.471 -39.072 1.00 92.75 78 THR A N 1
ATOM 600 C CA . THR A 1 78 ? 8.691 -5.647 -39.765 1.00 92.75 78 THR A CA 1
ATOM 601 C C . THR A 1 78 ? 8.368 -4.366 -39.015 1.00 92.75 78 THR A C 1
ATOM 603 O O . THR A 1 78 ? 8.198 -4.334 -37.793 1.00 92.75 78 THR A O 1
ATOM 606 N N . MET A 1 79 ? 8.299 -3.254 -39.751 1.00 90.88 79 MET A N 1
ATOM 607 C CA . MET A 1 79 ? 8.036 -1.937 -39.160 1.00 90.88 79 MET A CA 1
ATOM 608 C C . MET A 1 79 ? 6.611 -1.822 -38.613 1.00 90.88 79 MET A C 1
ATOM 610 O O . MET A 1 79 ? 6.411 -1.238 -37.552 1.00 90.88 79 MET A O 1
ATOM 614 N N . ASP A 1 80 ? 5.621 -2.355 -39.324 1.00 92.69 80 ASP A N 1
ATOM 615 C CA . ASP A 1 80 ? 4.215 -2.366 -38.918 1.00 92.69 80 ASP A CA 1
ATOM 616 C C . ASP A 1 80 ? 3.963 -3.339 -37.761 1.00 92.69 80 ASP A C 1
ATOM 618 O O . ASP A 1 80 ? 3.262 -2.979 -36.809 1.00 92.69 80 ASP A O 1
ATOM 622 N N . GLY A 1 81 ? 4.597 -4.515 -37.783 1.00 92.19 81 GLY A N 1
ATOM 623 C CA . GLY A 1 81 ? 4.615 -5.448 -36.657 1.00 92.19 81 GLY A CA 1
ATOM 624 C C . GLY A 1 81 ? 5.227 -4.814 -35.405 1.00 92.19 81 GLY A C 1
ATOM 625 O O . GLY A 1 81 ? 4.603 -4.793 -34.340 1.00 92.19 81 GLY A O 1
ATOM 626 N N . THR A 1 82 ? 6.402 -4.197 -35.546 1.00 94.31 82 THR A N 1
ATOM 627 C CA . THR A 1 82 ? 7.087 -3.492 -34.450 1.00 94.31 82 THR A CA 1
ATOM 628 C C . THR A 1 82 ? 6.255 -2.319 -33.924 1.00 94.31 82 THR A C 1
ATOM 630 O O . THR A 1 82 ? 6.077 -2.184 -32.715 1.00 94.31 82 THR A O 1
ATOM 633 N N . ALA A 1 83 ? 5.676 -1.493 -34.801 1.00 94.56 83 ALA A N 1
ATOM 634 C CA . ALA A 1 83 ? 4.811 -0.386 -34.390 1.00 94.56 83 ALA A CA 1
ATOM 635 C C . ALA A 1 83 ? 3.553 -0.874 -33.651 1.00 94.56 83 ALA A C 1
ATOM 637 O O . ALA A 1 83 ? 3.149 -0.269 -32.657 1.00 94.56 83 ALA A O 1
ATOM 638 N N . SER A 1 84 ? 2.960 -1.984 -34.099 1.00 94.38 84 SER A N 1
ATOM 639 C CA . SER A 1 84 ? 1.802 -2.603 -33.446 1.00 94.38 84 SER A CA 1
ATOM 640 C C . SER A 1 84 ? 2.159 -3.142 -32.061 1.00 94.38 84 SER A C 1
ATOM 642 O O . SER A 1 84 ? 1.422 -2.902 -31.106 1.00 94.38 84 SER A O 1
ATOM 644 N N . LEU A 1 85 ? 3.311 -3.808 -31.922 1.00 93.06 85 LEU A N 1
ATOM 645 C CA . LEU A 1 85 ? 3.823 -4.262 -30.629 1.00 93.06 85 LEU A CA 1
ATOM 646 C C . LEU A 1 85 ? 4.036 -3.085 -29.672 1.00 93.06 85 LEU A C 1
ATOM 648 O O . LEU A 1 85 ? 3.549 -3.120 -28.545 1.00 93.06 85 LEU A O 1
ATOM 652 N N . VAL A 1 86 ? 4.709 -2.024 -30.126 1.00 92.38 86 VAL A N 1
ATOM 653 C CA . VAL A 1 86 ? 4.940 -0.817 -29.317 1.00 92.38 86 VAL A CA 1
ATOM 654 C C . VAL A 1 86 ? 3.616 -0.184 -28.892 1.00 92.38 86 VAL A C 1
ATOM 656 O O . VAL A 1 86 ? 3.477 0.203 -27.735 1.00 92.38 86 VAL A O 1
ATOM 659 N N . TYR A 1 87 ? 2.625 -0.120 -29.783 1.00 92.88 87 TYR A N 1
ATOM 660 C CA . TYR A 1 87 ? 1.296 0.388 -29.445 1.00 92.88 87 TYR A CA 1
ATOM 661 C C . TYR A 1 87 ? 0.607 -0.461 -28.368 1.00 92.88 87 TYR A C 1
ATOM 663 O O . TYR A 1 87 ? 0.056 0.091 -27.418 1.00 92.88 87 TYR A O 1
ATOM 671 N N . LEU A 1 88 ? 0.668 -1.793 -28.473 1.00 90.94 88 LEU A N 1
ATOM 672 C CA . LEU A 1 88 ? 0.096 -2.700 -27.474 1.00 90.94 88 LEU A CA 1
ATOM 673 C C . LEU A 1 88 ? 0.800 -2.583 -26.117 1.00 90.94 88 LEU A C 1
ATOM 675 O O . LEU A 1 88 ? 0.122 -2.520 -25.093 1.00 90.94 88 LEU A O 1
ATOM 679 N N . LEU A 1 89 ? 2.134 -2.500 -26.102 1.00 88.88 89 LEU A N 1
ATOM 680 C CA . LEU A 1 89 ? 2.913 -2.298 -24.877 1.00 88.88 89 LEU A CA 1
ATOM 681 C C . LEU A 1 89 ? 2.624 -0.930 -24.243 1.00 88.88 89 LEU A C 1
ATOM 683 O O . LEU A 1 89 ? 2.458 -0.839 -23.030 1.00 88.88 89 LEU A O 1
ATOM 687 N N . ALA A 1 90 ? 2.495 0.125 -25.052 1.00 87.62 90 ALA A N 1
ATOM 688 C CA . ALA A 1 90 ? 2.123 1.453 -24.575 1.00 87.62 90 ALA A CA 1
ATOM 689 C C . ALA A 1 90 ? 0.697 1.479 -24.003 1.00 87.62 90 ALA A C 1
ATOM 691 O O . ALA A 1 90 ? 0.480 2.057 -22.944 1.00 87.62 90 ALA A O 1
ATOM 692 N N . ALA A 1 91 ? -0.262 0.817 -24.656 1.00 83.94 91 ALA A N 1
ATOM 693 C CA . ALA A 1 91 ? -1.630 0.692 -24.154 1.00 83.94 91 ALA A CA 1
ATOM 694 C C . ALA A 1 91 ? -1.699 -0.141 -22.862 1.00 83.94 91 ALA A C 1
ATOM 696 O O . ALA A 1 91 ? -2.481 0.167 -21.963 1.00 83.94 91 ALA A O 1
ATOM 697 N N . GLN A 1 92 ? -0.871 -1.184 -22.748 1.00 80.88 92 GLN A N 1
ATOM 698 C CA . GLN A 1 92 ? -0.733 -1.963 -21.520 1.00 80.88 92 GLN A CA 1
ATOM 699 C C . GLN A 1 92 ? -0.173 -1.105 -20.378 1.00 80.88 92 GLN A C 1
ATOM 701 O O . GLN A 1 92 ? -0.690 -1.172 -19.264 1.00 80.88 92 GLN A O 1
ATOM 706 N N . GLU A 1 93 ? 0.834 -0.277 -20.657 1.00 77.38 93 GLU A N 1
ATOM 707 C CA . GLU A 1 93 ? 1.410 0.636 -19.669 1.00 77.38 93 GLU A CA 1
ATOM 708 C C . GLU A 1 93 ? 0.443 1.764 -19.280 1.00 77.38 93 GLU A C 1
ATOM 710 O O . GLU A 1 93 ? 0.312 2.069 -18.099 1.00 77.38 93 GLU A O 1
ATOM 715 N N . GLU A 1 94 ? -0.310 2.332 -20.227 1.00 70.19 94 GLU A N 1
ATOM 716 C CA . GLU A 1 94 ? -1.374 3.311 -19.942 1.00 70.19 94 GLU A CA 1
ATOM 717 C C . GLU A 1 94 ? -2.490 2.712 -19.062 1.00 70.19 94 GLU A C 1
ATOM 719 O O . GLU A 1 94 ? -3.110 3.409 -18.253 1.00 70.19 94 GLU A O 1
ATOM 724 N N . GLY A 1 95 ? -2.738 1.406 -19.192 1.00 63.19 95 GLY A N 1
ATOM 725 C CA . GLY A 1 95 ? -3.671 0.665 -18.347 1.00 63.19 95 GLY A CA 1
ATOM 726 C C . GLY A 1 95 ? -3.180 0.429 -16.914 1.00 63.19 95 GLY A C 1
ATOM 727 O O . GLY A 1 95 ? -4.009 0.181 -16.032 1.00 63.19 95 GLY A O 1
ATOM 728 N N . ASN A 1 96 ? -1.872 0.521 -16.654 1.00 67.06 96 ASN A N 1
ATOM 729 C CA . ASN A 1 96 ? -1.313 0.337 -15.319 1.00 67.06 96 ASN A CA 1
ATOM 730 C C . ASN A 1 96 ? -1.487 1.616 -14.486 1.00 67.06 96 ASN A C 1
ATOM 732 O O . ASN A 1 96 ? -1.187 2.719 -14.950 1.00 67.06 96 ASN A O 1
ATOM 736 N N . PRO A 1 97 ? -1.947 1.521 -13.227 1.00 68.69 97 PRO A N 1
ATOM 737 C CA . PRO A 1 97 ? -1.939 2.665 -12.331 1.00 68.69 97 PRO A CA 1
ATOM 738 C C . PRO A 1 97 ? -0.508 3.188 -12.187 1.00 68.69 97 PRO A C 1
ATOM 740 O O . PRO A 1 97 ? 0.378 2.485 -11.703 1.00 68.69 97 PRO A O 1
ATOM 743 N N . HIS A 1 98 ? -0.263 4.435 -12.594 1.00 85.56 98 HIS A N 1
ATOM 744 C CA . HIS A 1 98 ? 1.017 5.074 -12.318 1.00 85.56 98 HIS A CA 1
ATOM 745 C C . HIS A 1 98 ? 1.185 5.195 -10.803 1.00 85.56 98 HIS A C 1
ATOM 747 O O . HIS A 1 98 ? 0.426 5.894 -10.139 1.00 85.56 98 HIS A O 1
ATOM 753 N N . VAL A 1 99 ? 2.176 4.517 -10.239 1.00 93.88 99 VAL A N 1
ATOM 754 C CA . VAL A 1 99 ? 2.487 4.587 -8.809 1.00 93.88 99 VAL A CA 1
ATOM 755 C C . VAL A 1 99 ? 3.803 5.319 -8.593 1.00 93.88 99 VAL A C 1
ATOM 757 O O . VAL A 1 99 ? 4.707 5.270 -9.424 1.00 93.88 99 VAL A O 1
ATOM 760 N N . VAL A 1 100 ? 3.935 5.994 -7.455 1.00 96.56 100 VAL A N 1
ATOM 761 C CA . VAL A 1 100 ? 5.204 6.582 -7.021 1.00 96.56 100 VAL A CA 1
ATOM 762 C C . VAL A 1 100 ? 5.828 5.658 -5.991 1.00 96.56 100 VAL A C 1
ATOM 764 O O . VAL A 1 100 ? 5.219 5.370 -4.954 1.00 96.56 100 VAL A O 1
ATOM 767 N N . LYS A 1 101 ? 7.055 5.221 -6.273 1.00 97.44 101 LYS A N 1
ATOM 768 C CA . LYS A 1 101 ? 7.886 4.456 -5.346 1.00 97.44 101 LYS A CA 1
ATOM 769 C C . LYS A 1 101 ? 8.875 5.369 -4.621 1.00 97.44 101 LYS A C 1
ATOM 771 O O . LYS A 1 101 ? 9.255 6.415 -5.144 1.00 97.44 101 LYS A O 1
ATOM 776 N N . ASP A 1 102 ? 9.265 4.993 -3.410 1.00 97.62 102 ASP A N 1
ATOM 777 C CA . ASP A 1 102 ? 10.378 5.632 -2.709 1.00 97.62 102 ASP A CA 1
ATOM 778 C C . ASP A 1 102 ? 11.743 5.091 -3.176 1.00 97.62 102 ASP A C 1
ATOM 780 O O . ASP A 1 102 ? 11.830 4.228 -4.050 1.00 97.62 102 ASP A O 1
ATOM 784 N N . ASN A 1 103 ? 12.824 5.582 -2.564 1.00 97.06 103 ASN A N 1
ATOM 785 C CA . ASN A 1 103 ? 14.194 5.185 -2.905 1.00 97.06 103 ASN A CA 1
ATOM 786 C C . ASN A 1 103 ? 14.533 3.723 -2.552 1.00 97.06 103 ASN A C 1
ATOM 788 O O . ASN A 1 103 ? 15.606 3.257 -2.924 1.00 97.06 103 ASN A O 1
ATOM 792 N N . TYR A 1 104 ? 13.666 3.016 -1.822 1.00 97.50 104 TYR A N 1
ATOM 793 C CA . TYR A 1 104 ? 13.828 1.597 -1.500 1.00 97.50 104 TYR A CA 1
ATOM 794 C C . TYR A 1 104 ? 12.959 0.698 -2.390 1.00 97.50 104 TYR A C 1
ATOM 796 O O . TYR A 1 104 ? 13.109 -0.518 -2.338 1.00 97.50 104 TYR A O 1
ATOM 804 N N . GLY A 1 105 ? 12.071 1.280 -3.204 1.00 97.19 105 GLY A N 1
ATOM 805 C CA . GLY A 1 105 ? 11.194 0.569 -4.134 1.00 97.19 105 GLY A CA 1
ATOM 806 C C . GLY A 1 105 ? 9.774 0.313 -3.619 1.00 97.19 105 GLY A C 1
ATOM 807 O O . GLY A 1 105 ? 8.969 -0.270 -4.348 1.00 97.19 105 GLY A O 1
ATOM 808 N N . ALA A 1 106 ? 9.424 0.768 -2.412 1.00 98.19 106 ALA A N 1
ATOM 809 C CA . ALA A 1 106 ? 8.067 0.624 -1.888 1.00 98.19 106 ALA A CA 1
ATOM 810 C C . ALA A 1 106 ? 7.126 1.664 -2.499 1.00 98.19 106 ALA A C 1
ATOM 812 O O . ALA A 1 106 ? 7.497 2.823 -2.679 1.00 98.19 106 ALA A O 1
ATOM 813 N N . ILE A 1 107 ? 5.883 1.274 -2.774 1.00 98.31 107 ILE A N 1
ATOM 814 C CA . ILE A 1 107 ? 4.859 2.173 -3.305 1.00 98.31 107 ILE A CA 1
ATOM 815 C C . ILE A 1 107 ? 4.357 3.090 -2.184 1.00 98.31 107 ILE A C 1
ATOM 817 O O . ILE A 1 107 ? 3.749 2.636 -1.217 1.00 98.31 107 ILE A O 1
ATOM 821 N N . ILE A 1 108 ? 4.578 4.396 -2.326 1.00 98.12 108 ILE A N 1
ATOM 822 C CA . ILE A 1 108 ? 4.200 5.412 -1.328 1.00 98.12 108 ILE A CA 1
ATOM 823 C C . ILE A 1 108 ? 3.033 6.290 -1.775 1.00 98.12 108 ILE A C 1
ATOM 825 O O . ILE A 1 108 ? 2.520 7.090 -0.993 1.00 98.12 108 ILE A O 1
ATOM 829 N N . LYS A 1 109 ? 2.628 6.205 -3.043 1.00 97.00 109 LYS A N 1
ATOM 830 C CA . LYS A 1 109 ? 1.568 7.033 -3.625 1.00 97.00 109 LYS A CA 1
ATOM 831 C C . LYS A 1 109 ? 1.007 6.346 -4.869 1.00 97.00 109 LYS A C 1
ATOM 833 O O . LYS A 1 109 ? 1.773 5.793 -5.651 1.00 97.00 109 LYS A O 1
ATOM 838 N N . GLY A 1 110 ? -0.305 6.409 -5.061 1.00 96.31 110 GLY A N 1
ATOM 839 C CA . GLY A 1 110 ? -0.940 6.080 -6.337 1.00 96.31 110 GLY A CA 1
ATOM 840 C C . GLY A 1 110 ? -0.799 7.210 -7.360 1.00 96.31 110 GLY A C 1
ATOM 841 O O . GLY A 1 110 ? -0.023 8.150 -7.165 1.00 96.31 110 GLY A O 1
ATOM 842 N N . ASP A 1 111 ? -1.611 7.139 -8.411 1.00 94.56 111 ASP A N 1
ATOM 843 C CA . ASP A 1 111 ? -1.568 8.039 -9.569 1.00 94.56 111 ASP A CA 1
ATOM 844 C C . ASP A 1 111 ? -1.748 9.522 -9.185 1.00 94.56 111 ASP A C 1
ATOM 846 O O . ASP A 1 111 ? -2.847 9.932 -8.790 1.00 94.56 111 ASP A O 1
ATOM 850 N N . PRO A 1 112 ? -0.699 10.364 -9.322 1.00 93.50 112 PRO A N 1
ATOM 851 C CA . PRO A 1 112 ? -0.775 11.787 -8.997 1.00 93.50 112 PRO A CA 1
ATOM 852 C C . PRO A 1 112 ? -1.727 12.585 -9.901 1.00 93.50 112 PRO A C 1
ATOM 854 O O . PRO A 1 112 ? -2.133 13.691 -9.527 1.00 93.50 112 PRO A O 1
ATOM 857 N N . ALA A 1 113 ? -2.102 12.058 -11.070 1.00 92.69 113 ALA A N 1
ATOM 858 C CA . ALA A 1 113 ? -3.068 12.690 -11.964 1.00 92.69 113 ALA A CA 1
ATOM 859 C C . ALA A 1 113 ? -4.522 12.460 -11.515 1.00 92.69 113 ALA A C 1
ATOM 861 O O . ALA A 1 113 ? -5.417 13.212 -11.905 1.00 92.69 113 ALA A O 1
ATOM 862 N N . LYS A 1 114 ? -4.777 11.460 -10.659 1.00 94.44 114 LYS A N 1
ATOM 863 C CA . LYS A 1 114 ? -6.123 11.096 -10.198 1.00 94.44 114 LYS A CA 1
ATOM 864 C C . LYS A 1 114 ? -6.367 11.588 -8.774 1.00 94.44 114 LYS A C 1
ATOM 866 O O . LYS A 1 114 ? -5.584 11.346 -7.860 1.00 94.44 114 LYS A O 1
ATOM 871 N N . LYS A 1 115 ? -7.533 12.194 -8.530 1.00 97.00 115 LYS A N 1
ATOM 872 C CA . LYS A 1 115 ? -8.006 12.577 -7.183 1.00 97.00 115 LYS A CA 1
ATOM 873 C C . LYS A 1 115 ? -8.462 11.375 -6.338 1.00 97.00 115 LYS A C 1
ATOM 875 O O . LYS A 1 115 ? -9.458 11.450 -5.624 1.00 97.00 115 LYS A O 1
ATOM 880 N N . ASN A 1 116 ? -7.762 10.252 -6.428 1.00 97.50 116 ASN A N 1
ATOM 881 C CA . ASN A 1 116 ? -8.004 9.094 -5.580 1.00 97.50 116 ASN A CA 1
ATOM 882 C C . ASN A 1 116 ? -7.180 9.215 -4.297 1.00 97.50 116 ASN A C 1
ATOM 884 O O . ASN A 1 116 ? -6.049 9.691 -4.336 1.00 97.50 116 ASN A O 1
ATOM 888 N N . ILE A 1 117 ? -7.742 8.779 -3.175 1.00 98.19 117 ILE A N 1
ATOM 889 C CA . ILE A 1 117 ? -7.049 8.669 -1.888 1.00 98.19 117 ILE A CA 1
ATOM 890 C C . ILE A 1 117 ? -7.432 7.362 -1.208 1.00 98.19 117 ILE A C 1
ATOM 892 O O . ILE A 1 117 ? -8.574 6.913 -1.319 1.00 98.19 117 ILE A O 1
ATOM 896 N N . SER A 1 118 ? -6.499 6.779 -0.463 1.00 98.38 118 SER A N 1
ATOM 897 C CA . SER A 1 118 ? -6.743 5.572 0.324 1.00 98.38 118 SER A CA 1
ATOM 898 C C . SER A 1 118 ? -6.559 5.855 1.807 1.00 98.38 118 SER A C 1
ATOM 900 O O . SER A 1 118 ? -5.567 6.458 2.217 1.00 98.38 118 SER A O 1
ATOM 902 N N . LEU A 1 119 ? -7.530 5.420 2.614 1.00 98.75 119 LEU A N 1
ATOM 903 C CA . LEU A 1 119 ? -7.382 5.352 4.065 1.00 98.75 119 LEU A CA 1
ATOM 904 C C . LEU A 1 119 ? -6.838 3.973 4.426 1.00 98.75 119 LEU A C 1
ATOM 906 O O . LEU A 1 119 ? -7.486 2.949 4.170 1.00 98.75 119 LEU A O 1
ATOM 910 N N . VAL A 1 120 ? -5.656 3.978 5.030 1.00 98.69 120 VAL A N 1
ATOM 911 C CA . VAL A 1 120 ? -4.963 2.790 5.510 1.00 98.69 120 VAL A CA 1
ATOM 912 C C . VAL A 1 120 ? -4.976 2.777 7.032 1.00 98.69 120 VAL A C 1
ATOM 914 O O . VAL A 1 120 ? -4.682 3.785 7.671 1.00 98.69 120 VAL A O 1
ATOM 917 N N . PHE A 1 121 ? -5.316 1.623 7.596 1.00 98.81 121 PHE A N 1
ATOM 918 C CA . PHE A 1 121 ? -5.376 1.399 9.030 1.00 98.81 121 PHE A CA 1
ATOM 919 C C . PHE A 1 121 ? -4.399 0.312 9.441 1.00 98.81 121 PHE A C 1
ATOM 921 O O . PHE A 1 121 ? -4.587 -0.839 9.051 1.00 98.81 121 PHE A O 1
ATOM 928 N N . THR A 1 122 ? -3.387 0.662 10.231 1.00 98.62 122 THR A N 1
ATOM 929 C CA . THR A 1 122 ? -2.449 -0.312 10.799 1.00 98.62 122 THR A CA 1
ATOM 930 C C . THR A 1 122 ? -2.877 -0.717 12.204 1.00 98.62 122 THR A C 1
ATOM 932 O O . THR A 1 122 ? -3.439 0.090 12.954 1.00 98.62 122 THR A O 1
ATOM 935 N N . ALA A 1 123 ? -2.689 -1.990 12.554 1.00 97.62 123 ALA A N 1
ATOM 936 C CA . ALA A 1 123 ? -3.055 -2.504 13.870 1.00 97.62 123 ALA A CA 1
ATOM 937 C C . ALA A 1 123 ? -2.104 -3.600 14.358 1.00 97.62 123 ALA A C 1
ATOM 939 O O . ALA A 1 123 ? -1.833 -4.562 13.638 1.00 97.62 123 ALA A O 1
ATOM 940 N N . ASP A 1 124 ? -1.699 -3.471 15.621 1.00 97.12 124 ASP A N 1
ATOM 941 C CA . ASP A 1 124 ? -1.029 -4.511 16.402 1.00 97.12 124 ASP A CA 1
ATOM 942 C C . ASP A 1 124 ? -1.787 -4.748 17.722 1.00 97.12 124 ASP A C 1
ATOM 944 O O . ASP A 1 124 ? -2.851 -5.365 17.725 1.00 97.12 124 ASP A O 1
ATOM 948 N N . GLU A 1 125 ? -1.304 -4.223 18.850 1.00 96.25 125 GLU A N 1
ATOM 949 C CA . GLU A 1 125 ? -1.901 -4.478 20.168 1.00 96.25 125 GLU A CA 1
ATOM 950 C C . GLU A 1 125 ? -3.124 -3.602 20.505 1.00 96.25 125 GLU A C 1
ATOM 952 O O . GLU A 1 125 ? -3.996 -4.026 21.271 1.00 96.25 125 GLU A O 1
ATOM 957 N N . PHE A 1 126 ? -3.229 -2.398 19.927 1.00 97.25 126 PHE A N 1
ATOM 958 C CA . PHE A 1 126 ? -4.322 -1.457 20.198 1.00 97.25 126 PHE A CA 1
ATOM 959 C C . PHE A 1 126 ? -5.395 -1.468 19.104 1.00 97.25 126 PHE A C 1
ATOM 961 O O . PHE A 1 126 ? -5.105 -1.454 17.910 1.00 97.25 126 PHE A O 1
ATOM 968 N N . TYR A 1 127 ? -6.662 -1.444 19.527 1.00 97.19 127 TYR A N 1
ATOM 969 C CA . TYR A 1 127 ? -7.827 -1.590 18.642 1.00 97.19 127 TYR A CA 1
ATOM 970 C C . TYR A 1 127 ? -9.075 -0.836 19.129 1.00 97.19 127 TYR A C 1
ATOM 972 O O . TYR A 1 127 ? -10.193 -1.102 18.687 1.00 97.19 127 TYR A O 1
ATOM 980 N N . ASP A 1 128 ? -8.906 0.125 20.039 1.00 97.81 128 ASP A N 1
ATOM 981 C CA . ASP A 1 128 ? -9.995 0.904 20.641 1.00 97.81 128 ASP A CA 1
ATOM 982 C C . ASP A 1 128 ? -10.768 1.772 19.628 1.00 97.81 128 ASP A C 1
ATOM 984 O O . ASP A 1 128 ? -11.927 2.114 19.863 1.00 97.81 128 ASP A O 1
ATOM 988 N N . GLY A 1 129 ? -10.165 2.085 18.476 1.00 97.88 129 GLY A N 1
ATOM 989 C CA . GLY A 1 129 ? -10.804 2.828 17.390 1.00 97.88 129 GLY A CA 1
ATOM 990 C C . GLY A 1 129 ? -11.638 1.980 16.430 1.00 97.88 129 GLY A C 1
ATOM 991 O O . GLY A 1 129 ? -12.416 2.548 15.660 1.00 97.88 129 GLY A O 1
ATOM 992 N N . ALA A 1 130 ? -11.544 0.645 16.480 1.00 98.06 130 ALA A N 1
ATOM 993 C CA . ALA A 1 130 ? -12.115 -0.245 15.467 1.00 98.06 130 ALA A CA 1
ATOM 994 C C . ALA A 1 130 ? -13.611 -0.003 15.212 1.00 98.06 130 ALA A C 1
ATOM 996 O O . ALA A 1 130 ? -14.022 0.201 14.070 1.00 98.06 130 ALA A O 1
ATOM 997 N N . THR A 1 131 ? -14.427 0.058 16.269 1.00 97.62 131 THR A N 1
ATOM 998 C CA . THR A 1 131 ? -15.871 0.322 16.147 1.00 97.62 131 THR A CA 1
ATOM 999 C C . THR A 1 131 ? -16.144 1.693 15.526 1.00 97.62 131 THR A C 1
ATOM 1001 O O . THR A 1 131 ? -16.973 1.814 14.625 1.00 97.62 131 THR A O 1
ATOM 1004 N N . SER A 1 132 ? -15.437 2.736 15.975 1.00 98.25 132 SER A N 1
ATOM 1005 C CA . SER A 1 132 ? -15.632 4.106 15.480 1.00 98.25 132 SER A CA 1
ATOM 1006 C C . SER A 1 132 ? -15.262 4.232 14.001 1.00 98.25 132 SER A C 1
ATOM 1008 O O . SER A 1 132 ? -16.014 4.827 13.223 1.00 98.25 132 SER A O 1
ATOM 1010 N N . ILE A 1 133 ? -14.142 3.625 13.603 1.00 98.75 133 ILE A N 1
ATOM 1011 C CA . ILE A 1 133 ? -13.660 3.603 12.222 1.00 98.75 133 ILE A CA 1
ATOM 1012 C C . ILE A 1 133 ? -14.649 2.842 11.338 1.00 98.75 133 ILE A C 1
ATOM 1014 O O . ILE A 1 133 ? -15.161 3.411 10.375 1.00 98.75 133 ILE A O 1
ATOM 1018 N N . LEU A 1 134 ? -14.994 1.598 11.683 1.00 98.69 134 LEU A N 1
ATOM 1019 C CA . LEU A 1 134 ? -15.876 0.759 10.866 1.00 98.69 134 LEU A CA 1
ATOM 1020 C C . LEU A 1 134 ? -17.275 1.362 10.686 1.00 98.69 134 LEU A C 1
ATOM 1022 O O . LEU A 1 134 ? -17.842 1.279 9.593 1.00 98.69 134 LEU A O 1
ATOM 1026 N N . GLU A 1 135 ? -17.843 1.988 11.721 1.00 98.56 135 GLU A N 1
ATOM 1027 C CA . GLU A 1 135 ? -19.126 2.690 11.594 1.00 98.56 135 GLU A CA 1
ATOM 1028 C C . GLU A 1 135 ? -19.008 3.973 10.765 1.00 98.56 135 GLU A C 1
ATOM 1030 O O . GLU A 1 135 ? -19.919 4.291 9.998 1.00 98.56 135 GLU A O 1
ATOM 1035 N N . THR A 1 136 ? -17.879 4.682 10.847 1.00 98.69 136 THR A N 1
ATOM 1036 C CA . THR A 1 136 ? -17.611 5.846 9.992 1.00 98.69 136 THR A CA 1
ATOM 1037 C C . THR A 1 136 ? -17.530 5.441 8.522 1.00 98.69 136 THR A C 1
ATOM 1039 O O . THR A 1 136 ? -18.244 6.013 7.699 1.00 98.69 136 THR A O 1
ATOM 1042 N N . LEU A 1 137 ? -16.726 4.426 8.189 1.00 98.62 137 LEU A N 1
ATOM 1043 C CA . LEU A 1 137 ? -16.573 3.930 6.816 1.00 98.62 137 LEU A CA 1
ATOM 1044 C C . LEU A 1 137 ? -17.920 3.472 6.238 1.00 98.62 137 LEU A C 1
ATOM 1046 O O . LEU A 1 137 ? -18.302 3.879 5.139 1.00 98.62 137 LEU A O 1
ATOM 1050 N N . LYS A 1 138 ? -18.701 2.718 7.022 1.00 98.38 138 LYS A N 1
ATOM 1051 C CA . LYS A 1 138 ? -20.057 2.287 6.653 1.00 98.38 138 LYS A CA 1
ATOM 1052 C C . LYS A 1 138 ? -20.996 3.469 6.405 1.00 98.38 138 LYS A C 1
ATOM 1054 O O . LYS A 1 138 ? -21.697 3.489 5.394 1.00 98.38 138 LYS A O 1
ATOM 1059 N N . LYS A 1 139 ? -21.025 4.452 7.310 1.00 98.38 139 LYS A N 1
ATOM 1060 C CA . LYS A 1 139 ? -21.893 5.636 7.202 1.00 98.38 139 LYS A CA 1
ATOM 1061 C C . LYS A 1 139 ? -21.559 6.477 5.975 1.00 98.38 139 LYS A C 1
ATOM 1063 O O . LYS A 1 139 ? -22.466 6.936 5.285 1.00 98.38 139 LYS A O 1
ATOM 1068 N N . GLU A 1 140 ? -20.272 6.661 5.703 1.00 97.81 140 GLU A N 1
ATOM 1069 C CA . GLU A 1 140 ? -19.794 7.434 4.556 1.00 97.81 140 GLU A CA 1
ATOM 1070 C C . GLU A 1 140 ? -19.793 6.618 3.247 1.00 97.81 140 GLU A C 1
ATOM 1072 O O . GLU A 1 140 ? -19.569 7.185 2.175 1.00 97.81 140 GLU A O 1
ATOM 1077 N N . LYS A 1 141 ? -20.134 5.320 3.317 1.00 97.25 141 LYS A N 1
ATOM 1078 C CA . LYS A 1 141 ? -20.190 4.365 2.197 1.00 97.25 141 LYS A CA 1
ATOM 1079 C C . LYS A 1 141 ? -18.861 4.260 1.449 1.00 97.25 141 LYS A C 1
ATOM 1081 O O . LYS A 1 141 ? -18.831 4.297 0.222 1.00 97.25 141 LYS A O 1
ATOM 1086 N N . ILE A 1 142 ? -17.771 4.158 2.200 1.00 97.25 142 ILE A N 1
ATOM 1087 C CA . ILE A 1 142 ? -16.428 3.941 1.661 1.00 97.25 142 ILE A CA 1
ATOM 1088 C C . ILE A 1 142 ? -15.830 2.673 2.268 1.00 97.25 142 ILE A C 1
ATOM 1090 O O . ILE A 1 142 ? -16.203 2.257 3.366 1.00 97.25 142 ILE A O 1
ATOM 1094 N N . GLN A 1 143 ? -14.891 2.060 1.559 1.00 97.44 143 GLN A N 1
ATOM 1095 C CA . GLN A 1 143 ? -14.096 0.951 2.074 1.00 97.44 143 GLN A CA 1
ATOM 1096 C C . GLN A 1 143 ? -12.712 1.462 2.503 1.00 97.44 143 GLN A C 1
ATOM 1098 O O . GLN A 1 143 ? -12.197 2.423 1.935 1.00 97.44 143 GLN A O 1
ATOM 1103 N N . GLY A 1 144 ? -12.135 0.838 3.532 1.00 97.88 144 GLY A N 1
ATOM 1104 C CA . GLY A 1 144 ? -10.774 1.099 4.002 1.00 97.88 144 GLY A CA 1
ATOM 1105 C C . GLY A 1 144 ? -9.849 -0.088 3.747 1.00 97.88 144 GLY A C 1
ATOM 1106 O O . GLY A 1 144 ? -10.312 -1.182 3.413 1.00 97.88 144 GLY A O 1
ATOM 1107 N N . SER A 1 145 ? -8.551 0.139 3.932 1.00 98.50 145 SER A N 1
ATOM 1108 C CA . SER A 1 145 ? -7.516 -0.891 3.807 1.00 98.50 145 SER A CA 1
ATOM 1109 C C . SER A 1 145 ? -6.880 -1.138 5.169 1.00 98.50 145 SER A C 1
ATOM 1111 O O . SER A 1 145 ? -6.335 -0.216 5.760 1.00 98.50 145 SER A O 1
ATOM 1113 N N . PHE A 1 146 ? -6.968 -2.358 5.682 1.00 98.62 146 PHE A N 1
ATOM 1114 C CA . PHE A 1 146 ? -6.525 -2.728 7.021 1.00 98.62 146 PHE A CA 1
ATOM 1115 C C . PHE A 1 146 ? -5.287 -3.611 6.918 1.00 98.62 146 PHE A C 1
ATOM 1117 O O . PHE A 1 146 ? -5.336 -4.690 6.328 1.00 98.62 146 PHE A O 1
ATOM 1124 N N . PHE A 1 147 ? -4.192 -3.146 7.504 1.00 98.69 147 PHE A N 1
ATOM 1125 C CA . PHE A 1 147 ? -2.930 -3.858 7.589 1.00 98.69 147 PHE A CA 1
ATOM 1126 C C . PHE A 1 147 ? -2.735 -4.288 9.038 1.00 98.69 147 PHE A C 1
ATOM 1128 O O . PHE A 1 147 ? -2.576 -3.451 9.923 1.00 98.69 147 PHE A O 1
ATOM 1135 N N . VAL A 1 148 ? -2.821 -5.588 9.311 1.00 98.56 148 VAL A N 1
ATOM 1136 C CA . VAL A 1 148 ? -2.869 -6.089 10.693 1.00 98.56 148 VAL A CA 1
ATOM 1137 C C . VAL A 1 148 ? -1.793 -7.124 10.962 1.00 98.56 148 VAL A C 1
ATOM 1139 O O . VAL A 1 148 ? -1.423 -7.909 10.079 1.00 98.56 148 VAL A O 1
ATOM 1142 N N . THR A 1 149 ? -1.294 -7.133 12.196 1.00 98.81 149 THR A N 1
ATOM 1143 C CA . THR A 1 149 ? -0.275 -8.094 12.600 1.00 98.81 149 THR A CA 1
ATOM 1144 C C . THR A 1 149 ? -0.852 -9.481 12.838 1.00 98.81 149 THR A C 1
ATOM 1146 O O . THR A 1 149 ? -2.046 -9.662 13.076 1.00 98.81 149 THR A O 1
ATOM 1149 N N . GLY A 1 150 ? 0.009 -10.492 12.848 1.00 98.50 150 GLY A N 1
ATOM 1150 C CA . GLY A 1 150 ? -0.369 -11.835 13.277 1.00 98.50 150 GLY A CA 1
ATOM 1151 C C . GLY A 1 150 ? -0.805 -11.870 14.738 1.00 98.50 150 GLY A C 1
ATOM 1152 O O . GLY A 1 150 ? -1.767 -12.555 15.073 1.00 98.50 150 GLY A O 1
ATOM 1153 N N . ARG A 1 151 ? -0.159 -11.068 15.593 1.00 98.56 151 ARG A N 1
ATOM 1154 C CA . ARG A 1 151 ? -0.562 -10.858 16.994 1.00 98.56 151 ARG A CA 1
ATOM 1155 C C . ARG A 1 151 ? -1.981 -10.305 17.104 1.00 98.56 151 ARG A C 1
ATOM 1157 O O . ARG A 1 151 ? -2.774 -10.824 17.890 1.00 98.56 151 ARG A O 1
ATOM 1164 N N . PHE A 1 152 ? -2.329 -9.314 16.280 1.00 98.56 152 PHE A N 1
ATOM 1165 C CA . PHE A 1 152 ? -3.699 -8.819 16.178 1.00 98.56 152 PHE A CA 1
ATOM 1166 C C . PHE A 1 152 ? -4.652 -9.931 15.732 1.00 98.56 152 PHE A C 1
ATOM 1168 O O . PHE A 1 152 ? -5.753 -10.032 16.256 1.00 98.56 152 PHE A O 1
ATOM 1175 N N . LEU A 1 153 ? -4.258 -10.794 14.794 1.00 98.31 153 LEU A N 1
ATOM 1176 C CA . LEU A 1 153 ? -5.119 -11.881 14.318 1.00 98.31 153 LEU A CA 1
ATOM 1177 C C . LEU A 1 153 ? -5.300 -13.025 15.321 1.00 98.31 153 LEU A C 1
ATOM 1179 O O . LEU A 1 153 ? -6.335 -13.696 15.274 1.00 98.31 153 LEU A O 1
ATOM 1183 N N . ASP A 1 154 ? -4.316 -13.278 16.181 1.00 97.75 154 ASP A N 1
ATOM 1184 C CA . ASP A 1 154 ? -4.358 -14.330 17.203 1.00 97.75 154 ASP A CA 1
ATOM 1185 C C . ASP A 1 154 ? -5.127 -13.908 18.458 1.00 97.75 154 ASP A C 1
ATOM 1187 O O . ASP A 1 154 ? -5.623 -14.761 19.194 1.00 97.75 154 ASP A O 1
ATOM 1191 N N . ASN A 1 155 ? -5.252 -12.603 18.703 1.00 97.50 155 ASN A N 1
ATOM 1192 C CA . ASN A 1 155 ? -5.965 -12.082 19.859 1.00 97.50 155 ASN A CA 1
ATOM 1193 C C . ASN A 1 155 ? -7.479 -12.404 19.770 1.00 97.50 155 ASN A C 1
ATOM 1195 O O . ASN A 1 155 ? -8.168 -11.961 18.850 1.00 97.50 155 ASN A O 1
ATOM 1199 N N . PRO A 1 156 ? -8.060 -13.134 20.743 1.00 97.06 156 PRO A N 1
ATOM 1200 C CA . PRO A 1 156 ? -9.487 -13.463 20.713 1.00 97.06 156 PRO A CA 1
ATOM 1201 C C . PRO A 1 156 ? -10.415 -12.238 20.739 1.00 97.06 156 PRO A C 1
ATOM 1203 O O . PRO A 1 156 ? -11.531 -12.303 20.229 1.00 97.06 156 PRO A O 1
ATOM 1206 N N . ASN A 1 157 ? -9.965 -11.109 21.301 1.00 97.38 157 ASN A N 1
ATOM 1207 C CA . ASN A 1 157 ? -10.768 -9.884 21.402 1.00 97.38 157 ASN A CA 1
ATOM 1208 C C . ASN A 1 157 ? -10.913 -9.139 20.063 1.00 97.38 157 ASN A C 1
ATOM 1210 O O . ASN A 1 157 ? -11.807 -8.307 19.911 1.00 97.38 157 ASN A O 1
ATOM 1214 N N . THR A 1 158 ? -10.059 -9.437 19.085 1.00 97.94 158 THR A N 1
ATOM 1215 C CA . THR A 1 158 ? -10.024 -8.801 17.757 1.00 97.94 158 THR A CA 1
ATOM 1216 C C . THR A 1 158 ? -10.540 -9.727 16.649 1.00 97.94 158 THR A C 1
ATOM 1218 O O . THR A 1 158 ? -10.740 -9.277 15.518 1.00 97.94 158 THR A O 1
ATOM 1221 N N . ASP A 1 159 ? -10.847 -10.995 16.950 1.00 97.56 159 ASP A N 1
ATOM 1222 C CA . ASP A 1 159 ? -11.432 -11.951 15.994 1.00 97.56 159 ASP A CA 1
ATOM 1223 C C . ASP A 1 159 ? -12.748 -11.422 15.394 1.00 97.56 159 ASP A C 1
ATOM 1225 O O . ASP A 1 159 ? -12.929 -11.404 14.173 1.00 97.56 159 ASP A O 1
ATOM 1229 N N . GLY A 1 160 ? -13.639 -10.894 16.242 1.00 98.00 160 GLY A N 1
ATOM 1230 C CA . GLY A 1 160 ? -14.892 -10.274 15.801 1.00 98.00 160 GLY A CA 1
ATOM 1231 C C . GLY A 1 160 ? -14.675 -9.022 14.944 1.00 98.00 160 GLY A C 1
ATOM 1232 O O . GLY A 1 160 ? -15.393 -8.816 13.966 1.00 98.00 160 GLY A O 1
ATOM 1233 N N . ILE A 1 161 ? -13.651 -8.224 15.264 1.00 98.31 161 ILE A N 1
ATOM 1234 C CA . ILE A 1 161 ? -13.276 -7.031 14.492 1.00 98.31 161 ILE A CA 1
ATOM 1235 C C . ILE A 1 161 ? -12.808 -7.448 13.094 1.00 98.31 161 ILE A C 1
ATOM 1237 O O . ILE A 1 161 ? -13.287 -6.909 12.099 1.00 98.31 161 ILE A O 1
ATOM 1241 N N . THR A 1 162 ? -11.931 -8.449 13.007 1.00 98.25 162 THR A N 1
ATOM 1242 C CA . THR A 1 162 ? -11.389 -8.940 11.732 1.00 98.25 162 THR A CA 1
ATOM 1243 C C . THR A 1 162 ? -12.480 -9.532 10.841 1.00 98.25 162 THR A C 1
ATOM 1245 O O . THR A 1 162 ? -12.544 -9.232 9.648 1.00 98.25 162 THR A O 1
ATOM 1248 N N . LYS A 1 163 ? -13.397 -10.318 11.422 1.00 98.00 163 LYS A N 1
ATOM 1249 C CA . LYS A 1 163 ? -14.570 -10.839 10.704 1.00 98.00 163 LYS A CA 1
ATOM 1250 C C . LYS A 1 163 ? -15.424 -9.715 10.130 1.00 98.00 163 LYS A C 1
ATOM 1252 O O . LYS A 1 163 ? -15.871 -9.818 8.991 1.00 98.00 163 LYS A O 1
ATOM 1257 N N . GLU A 1 164 ? -15.638 -8.644 10.891 1.00 98.00 164 GLU A N 1
ATOM 1258 C CA . GLU A 1 164 ? -16.432 -7.508 10.429 1.00 98.00 164 GLU A CA 1
ATOM 1259 C C . GLU A 1 164 ? -15.711 -6.700 9.339 1.00 98.00 164 GLU A C 1
ATOM 1261 O O . GLU A 1 164 ? -16.364 -6.285 8.381 1.00 98.00 164 GLU A O 1
ATOM 1266 N N . ILE A 1 165 ? -14.382 -6.545 9.426 1.00 97.94 165 ILE A N 1
ATOM 1267 C CA . ILE A 1 165 ? -13.551 -5.936 8.371 1.00 97.94 165 ILE A CA 1
ATOM 1268 C C . ILE A 1 165 ? -13.793 -6.652 7.036 1.00 97.94 165 ILE A C 1
ATOM 1270 O O . ILE A 1 165 ? -14.215 -6.022 6.063 1.00 97.94 165 ILE A O 1
ATOM 1274 N N . VAL A 1 166 ? -13.607 -7.976 7.003 1.00 96.50 166 VAL A N 1
ATOM 1275 C CA . VAL A 1 166 ? -13.763 -8.765 5.770 1.00 96.50 166 VAL A CA 1
ATOM 1276 C C . VAL A 1 166 ? -15.220 -8.801 5.307 1.00 96.50 166 VAL A C 1
ATOM 1278 O O . VAL A 1 166 ? -15.502 -8.588 4.129 1.00 96.50 166 VAL A O 1
ATOM 1281 N N . LYS A 1 167 ? -16.176 -9.003 6.223 1.00 96.88 167 LYS A N 1
ATOM 1282 C CA . LYS A 1 167 ? -17.611 -9.059 5.898 1.00 96.88 167 LYS A CA 1
ATOM 1283 C C . LYS A 1 167 ? -18.132 -7.761 5.275 1.00 96.88 167 LYS A C 1
ATOM 1285 O O . LYS A 1 167 ? -19.026 -7.810 4.435 1.00 96.88 167 LYS A O 1
ATOM 1290 N N . ARG A 1 168 ? -17.593 -6.605 5.675 1.00 96.50 168 ARG A N 1
ATOM 1291 C CA . ARG A 1 168 ? -17.926 -5.294 5.088 1.00 96.50 168 ARG A CA 1
ATOM 1292 C C . ARG A 1 168 ? -17.184 -5.009 3.777 1.00 96.50 168 ARG A C 1
ATOM 1294 O O . ARG A 1 168 ? -17.344 -3.926 3.220 1.00 96.50 168 ARG A O 1
ATOM 1301 N N . GLY A 1 169 ? -16.399 -5.964 3.279 1.00 94.88 169 GLY A N 1
ATOM 1302 C CA . GLY A 1 169 ? -15.653 -5.852 2.031 1.00 94.88 169 GLY A CA 1
ATOM 1303 C C . GLY A 1 169 ? -14.450 -4.918 2.123 1.00 94.88 169 GLY A C 1
ATOM 1304 O O . GLY A 1 169 ? -14.023 -4.389 1.105 1.00 94.88 169 GLY A O 1
ATOM 1305 N N . HIS A 1 170 ? -13.926 -4.641 3.316 1.00 97.44 170 HIS A N 1
ATOM 1306 C CA . HIS A 1 170 ? -12.681 -3.890 3.438 1.00 97.44 170 HIS A CA 1
ATOM 1307 C C . HIS A 1 170 ? -11.486 -4.755 3.021 1.00 97.44 170 HIS A C 1
ATOM 1309 O O . HIS A 1 170 ? -11.529 -5.981 3.132 1.00 97.44 170 HIS A O 1
ATOM 1315 N N . TYR A 1 171 ? -10.416 -4.117 2.548 1.00 97.31 171 TYR A N 1
ATOM 1316 C CA . TYR A 1 171 ? -9.194 -4.831 2.189 1.00 97.31 171 TYR A CA 1
ATOM 1317 C C . TYR A 1 171 ? -8.436 -5.223 3.463 1.00 97.31 171 TYR A C 1
ATOM 1319 O O . TYR A 1 171 ? -8.291 -4.391 4.356 1.00 97.31 171 TYR A O 1
ATOM 1327 N N . LEU A 1 172 ? -7.975 -6.473 3.552 1.00 97.56 172 LEU A N 1
ATOM 1328 C CA . LEU A 1 172 ? -7.203 -7.001 4.679 1.00 97.56 172 LEU A CA 1
ATOM 1329 C C . LEU A 1 172 ? -5.856 -7.528 4.167 1.00 97.56 172 LEU A C 1
ATOM 1331 O O . LEU A 1 172 ? -5.824 -8.356 3.253 1.00 97.56 172 LEU A O 1
ATOM 1335 N N . ALA A 1 173 ? -4.763 -7.034 4.746 1.00 97.75 173 ALA A N 1
ATOM 1336 C CA . ALA A 1 173 ? -3.399 -7.289 4.292 1.00 97.75 173 ALA A CA 1
ATOM 1337 C C . ALA A 1 173 ? -2.387 -7.381 5.449 1.00 97.75 173 ALA A C 1
ATOM 1339 O O . ALA A 1 173 ? -2.669 -6.894 6.547 1.00 97.75 173 ALA A O 1
ATOM 1340 N N . PRO A 1 174 ? -1.231 -8.039 5.243 1.00 98.00 174 PRO A N 1
ATOM 1341 C CA . PRO A 1 174 ? -0.237 -8.275 6.292 1.00 98.00 174 PRO A CA 1
ATOM 1342 C C . PRO A 1 174 ? 0.465 -7.002 6.772 1.00 98.00 174 PRO A C 1
ATOM 1344 O O . PRO A 1 174 ? 0.826 -6.139 5.971 1.00 98.00 174 PRO A O 1
ATOM 1347 N N . HIS A 1 175 ? 0.731 -6.952 8.081 1.00 98.50 175 HIS A N 1
ATOM 1348 C CA . HIS A 1 175 ? 1.559 -5.940 8.748 1.00 98.50 175 HIS A CA 1
ATOM 1349 C C . HIS A 1 175 ? 2.632 -6.566 9.655 1.00 98.50 175 HIS A C 1
ATOM 1351 O O . HIS A 1 175 ? 2.810 -6.130 10.783 1.00 98.50 175 HIS A O 1
ATOM 1357 N N . SER A 1 176 ? 3.316 -7.616 9.182 1.00 98.50 176 SER A N 1
ATOM 1358 C CA . SER A 1 176 ? 4.177 -8.534 9.963 1.00 98.50 176 SER A CA 1
ATOM 1359 C C . SER A 1 176 ? 3.373 -9.519 10.817 1.00 98.50 176 SER A C 1
ATOM 1361 O O . SER A 1 176 ? 2.276 -9.218 11.274 1.00 98.50 176 SER A O 1
ATOM 1363 N N . ASP A 1 177 ? 3.855 -10.740 11.043 1.00 98.62 177 ASP A N 1
ATOM 1364 C CA . ASP A 1 177 ? 3.191 -11.666 11.973 1.00 98.62 177 ASP A CA 1
ATOM 1365 C C . ASP A 1 177 ? 3.460 -11.269 13.425 1.00 98.62 177 ASP A C 1
ATOM 1367 O O . ASP A 1 177 ? 2.529 -11.081 14.211 1.00 98.62 177 ASP A O 1
ATOM 1371 N N . GLN A 1 178 ? 4.735 -11.091 13.757 1.00 98.31 178 GLN A N 1
ATOM 1372 C CA . GLN A 1 178 ? 5.211 -10.791 15.102 1.00 98.31 178 GLN A CA 1
ATOM 1373 C C . GLN A 1 178 ? 5.566 -9.317 15.309 1.00 98.31 178 GLN A C 1
ATOM 1375 O O . GLN A 1 178 ? 6.186 -8.988 16.318 1.00 98.31 178 GLN A O 1
ATOM 1380 N N . HIS A 1 179 ? 5.167 -8.433 14.393 1.00 97.75 179 HIS A N 1
ATOM 1381 C CA . HIS A 1 179 ? 5.472 -7.002 14.451 1.00 97.75 179 HIS A CA 1
ATOM 1382 C C . HIS A 1 179 ? 6.986 -6.755 14.602 1.00 97.75 179 HIS A C 1
ATOM 1384 O O . HIS A 1 179 ? 7.444 -6.047 15.500 1.00 97.75 179 HIS A O 1
ATOM 1390 N N . LEU A 1 180 ? 7.776 -7.439 13.767 1.00 97.75 180 LEU A N 1
ATOM 1391 C CA . LEU A 1 180 ? 9.236 -7.428 13.836 1.00 97.75 180 LEU A CA 1
ATOM 1392 C C . LEU A 1 180 ? 9.798 -6.069 13.410 1.00 97.75 180 LEU A C 1
ATOM 1394 O O . LEU A 1 180 ? 9.289 -5.420 12.503 1.00 97.75 180 LEU A O 1
ATOM 1398 N N . LEU A 1 181 ? 10.896 -5.644 14.026 1.00 97.69 181 LEU A N 1
ATOM 1399 C CA . LEU A 1 181 ? 11.677 -4.526 13.508 1.00 97.69 181 LEU A CA 1
ATOM 1400 C C . LEU A 1 181 ? 12.695 -5.066 12.499 1.00 97.69 181 LEU A C 1
ATOM 1402 O O . LEU A 1 181 ? 13.734 -5.594 12.893 1.00 97.69 181 LEU A O 1
ATOM 1406 N N . TYR A 1 182 ? 12.380 -4.958 11.209 1.00 97.62 182 TYR A N 1
ATOM 1407 C CA . TYR A 1 182 ? 13.190 -5.570 10.152 1.00 97.62 182 TYR A CA 1
ATOM 1408 C C . TYR A 1 182 ? 14.521 -4.866 9.887 1.00 97.62 182 TYR A C 1
ATOM 1410 O O . TYR A 1 182 ? 15.481 -5.518 9.490 1.00 97.62 182 TYR A O 1
ATOM 1418 N N . CYS A 1 183 ? 14.589 -3.553 10.103 1.00 96.31 183 CYS A N 1
ATOM 1419 C CA . CYS A 1 183 ? 15.772 -2.731 9.843 1.00 96.31 183 CYS A CA 1
ATOM 1420 C C . CYS A 1 183 ? 16.123 -1.916 11.084 1.00 96.31 183 CYS A C 1
ATOM 1422 O O . CYS A 1 183 ? 15.248 -1.603 11.893 1.00 96.31 183 CYS A O 1
ATOM 1424 N N . ASP A 1 184 ? 17.392 -1.558 11.241 1.00 95.50 184 ASP A N 1
ATOM 1425 C CA . ASP A 1 184 ? 17.821 -0.747 12.374 1.00 95.50 184 ASP A CA 1
ATOM 1426 C C . ASP A 1 184 ? 17.259 0.687 12.330 1.00 95.50 184 ASP A C 1
ATOM 1428 O O . ASP A 1 184 ? 16.930 1.220 11.266 1.00 95.50 184 ASP A O 1
ATOM 1432 N N . TRP A 1 185 ? 17.077 1.293 13.508 1.00 94.56 185 TRP A N 1
ATOM 1433 C CA . TRP A 1 185 ? 16.546 2.652 13.640 1.00 94.56 185 TRP A CA 1
ATOM 1434 C C . TRP A 1 185 ? 17.572 3.724 13.272 1.00 94.56 185 TRP A C 1
ATOM 1436 O O . TRP A 1 185 ? 17.195 4.780 12.766 1.00 94.56 185 TRP A O 1
ATOM 1446 N N . GLU A 1 186 ? 18.844 3.471 13.571 1.00 95.00 186 GLU A N 1
ATOM 1447 C CA . GLU A 1 186 ? 19.956 4.402 13.393 1.00 95.00 186 GLU A CA 1
ATOM 1448 C C . GLU A 1 186 ? 20.548 4.245 11.992 1.00 95.00 186 GLU A C 1
ATOM 1450 O O . GLU A 1 186 ? 20.761 5.241 11.299 1.00 95.00 186 GLU A O 1
ATOM 1455 N N . ASP A 1 187 ? 20.720 2.997 11.548 1.00 94.50 187 ASP A N 1
ATOM 1456 C CA . ASP A 1 187 ? 21.131 2.664 10.186 1.00 94.50 187 ASP A CA 1
ATOM 1457 C C . ASP A 1 187 ? 20.068 1.826 9.468 1.00 94.50 187 ASP A C 1
ATOM 1459 O O . ASP A 1 187 ? 20.065 0.597 9.499 1.00 94.50 187 ASP A O 1
ATOM 1463 N N . ARG A 1 188 ? 19.176 2.507 8.740 1.00 95.19 188 ARG A N 1
ATOM 1464 C CA . ARG A 1 188 ? 18.106 1.860 7.967 1.00 95.19 188 ARG A CA 1
ATOM 1465 C C . ARG A 1 188 ? 18.634 0.877 6.911 1.00 95.19 188 ARG A C 1
ATOM 1467 O O . ARG A 1 188 ? 17.873 0.021 6.472 1.00 95.19 188 ARG A O 1
ATOM 1474 N N . GLN A 1 189 ? 19.895 0.977 6.478 1.00 94.44 189 GLN A N 1
ATOM 1475 C CA . GLN A 1 189 ? 20.471 0.010 5.533 1.00 94.44 189 GLN A CA 1
ATOM 1476 C C . GLN A 1 189 ? 20.797 -1.324 6.207 1.00 94.44 189 GLN A C 1
ATOM 1478 O O . GLN A 1 189 ? 20.834 -2.349 5.533 1.00 94.44 189 GLN A O 1
ATOM 1483 N N . HIS A 1 190 ? 20.972 -1.339 7.529 1.00 96.56 190 HIS A N 1
ATOM 1484 C CA . HIS A 1 190 ? 21.246 -2.552 8.277 1.00 96.56 190 HIS A CA 1
ATOM 1485 C C . HIS A 1 190 ? 19.965 -3.362 8.523 1.00 96.56 190 HIS A C 1
ATOM 1487 O O . HIS A 1 190 ? 19.141 -3.033 9.384 1.00 96.56 190 HIS A O 1
ATOM 1493 N N . THR A 1 191 ? 19.806 -4.452 7.772 1.00 97.69 191 THR A N 1
ATOM 1494 C CA . THR A 1 191 ? 18.737 -5.435 7.983 1.00 97.69 191 THR A CA 1
ATOM 1495 C C . THR A 1 191 ? 19.024 -6.268 9.235 1.00 97.69 191 THR A C 1
ATOM 1497 O O . THR A 1 191 ? 20.101 -6.839 9.384 1.00 97.69 191 THR A O 1
ATOM 1500 N N . ARG A 1 192 ? 18.052 -6.332 10.150 1.00 97.75 192 ARG A N 1
ATOM 1501 C CA . ARG A 1 192 ? 18.154 -6.998 11.461 1.00 97.75 192 ARG A CA 1
ATOM 1502 C C . ARG A 1 192 ? 17.707 -8.455 11.460 1.00 97.75 192 ARG A C 1
ATOM 1504 O O . ARG A 1 192 ? 17.942 -9.149 12.445 1.00 97.75 192 ARG A O 1
ATOM 1511 N N . VAL A 1 193 ? 17.021 -8.878 10.405 1.00 98.06 193 VAL A N 1
ATOM 1512 C CA . VAL A 1 193 ? 16.478 -10.230 10.242 1.00 98.06 193 VAL A CA 1
ATOM 1513 C C . VAL A 1 193 ? 17.097 -10.902 9.022 1.00 98.06 193 VAL A C 1
ATOM 1515 O O . VAL A 1 193 ? 17.506 -10.222 8.078 1.00 98.06 193 VAL A O 1
ATOM 1518 N N . SER A 1 194 ? 17.140 -12.231 9.005 1.00 98.38 194 SER A N 1
ATOM 1519 C CA . SER A 1 194 ? 17.451 -12.959 7.775 1.00 98.38 194 SER A CA 1
ATOM 1520 C C . SER A 1 194 ? 16.270 -12.935 6.799 1.00 98.38 194 SER A C 1
ATOM 1522 O O . SER A 1 194 ? 15.119 -12.670 7.169 1.00 98.38 194 SER A O 1
ATOM 1524 N N . LYS A 1 195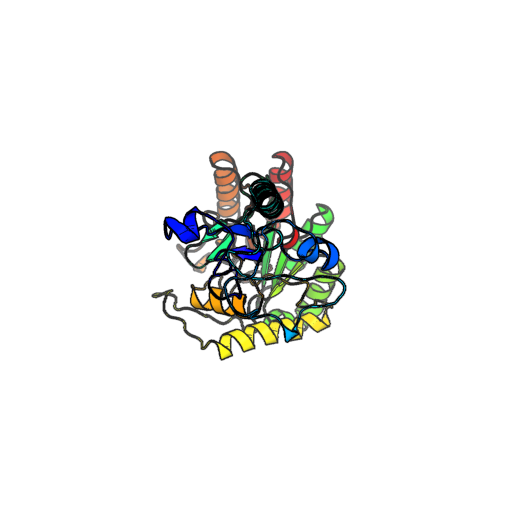 ? 16.540 -13.270 5.534 1.00 98.44 195 LYS A N 1
ATOM 1525 C CA . LYS A 1 195 ? 15.493 -13.451 4.524 1.00 98.44 195 LYS A CA 1
ATOM 1526 C C . LYS A 1 195 ? 14.495 -14.534 4.935 1.00 98.44 195 LYS A C 1
ATOM 1528 O O . LYS A 1 195 ? 13.295 -14.371 4.728 1.00 98.44 195 LYS A O 1
ATOM 1533 N N . GLU A 1 196 ? 14.974 -15.626 5.523 1.00 98.50 196 GLU A N 1
ATOM 1534 C CA . GLU A 1 196 ? 14.146 -16.734 6.008 1.00 98.50 196 GLU A CA 1
ATOM 1535 C C . GLU A 1 196 ? 13.232 -16.279 7.148 1.00 98.50 196 GLU A C 1
ATOM 1537 O O . GLU A 1 196 ? 12.045 -16.599 7.135 1.00 98.50 196 GLU A O 1
ATOM 1542 N N . GLU A 1 197 ? 13.750 -15.492 8.096 1.00 98.56 197 GLU A N 1
ATOM 1543 C CA . GLU A 1 197 ? 12.958 -14.923 9.191 1.00 98.56 197 GLU A CA 1
ATOM 1544 C C . GLU A 1 197 ? 11.864 -13.988 8.669 1.00 98.56 197 GLU A C 1
ATOM 1546 O O . GLU A 1 197 ? 10.700 -14.138 9.046 1.00 98.56 197 GLU A O 1
ATOM 1551 N N . PHE A 1 198 ? 12.207 -13.071 7.757 1.00 98.69 198 PHE A N 1
ATOM 1552 C CA . PHE A 1 198 ? 11.233 -12.201 7.093 1.00 98.69 198 PHE A CA 1
ATOM 1553 C C . PHE A 1 198 ? 10.155 -13.008 6.356 1.00 98.69 198 PHE A C 1
ATOM 1555 O O . PHE A 1 198 ? 8.959 -12.779 6.537 1.00 98.69 198 PHE A O 1
ATOM 1562 N N . THR A 1 199 ? 10.577 -13.983 5.550 1.00 98.38 199 THR A N 1
ATOM 1563 C CA . THR A 1 199 ? 9.680 -14.812 4.735 1.00 98.38 199 THR A CA 1
ATOM 1564 C C . THR A 1 199 ? 8.739 -15.626 5.619 1.00 98.38 199 THR A C 1
ATOM 1566 O O . THR A 1 199 ? 7.542 -15.715 5.346 1.00 98.38 199 THR A O 1
ATOM 1569 N N . GLN A 1 200 ? 9.249 -16.195 6.714 1.00 98.56 200 GLN A N 1
ATOM 1570 C CA . GLN A 1 200 ? 8.444 -16.943 7.671 1.00 98.56 200 GLN A CA 1
ATOM 1571 C C . GLN A 1 200 ? 7.438 -16.041 8.392 1.00 98.56 200 GLN A C 1
ATOM 1573 O O . GLN A 1 200 ? 6.283 -16.435 8.556 1.00 98.56 200 GLN A O 1
ATOM 1578 N N . ASP A 1 201 ? 7.853 -14.841 8.796 1.00 98.69 201 ASP A N 1
ATOM 1579 C CA . ASP A 1 201 ? 6.980 -13.849 9.421 1.00 98.69 201 ASP A CA 1
ATOM 1580 C C . ASP A 1 201 ? 5.849 -13.427 8.467 1.00 98.69 201 ASP A C 1
ATOM 1582 O O . ASP A 1 201 ? 4.674 -13.554 8.806 1.00 98.69 201 ASP A O 1
ATOM 1586 N N . LEU A 1 202 ? 6.164 -13.056 7.225 1.00 98.25 202 LEU A N 1
ATOM 1587 C CA . LEU A 1 202 ? 5.155 -12.722 6.217 1.00 98.25 202 LEU A CA 1
ATOM 1588 C C . LEU A 1 202 ? 4.187 -13.894 5.966 1.00 98.25 202 LEU A C 1
ATOM 1590 O O . LEU A 1 202 ? 2.963 -13.725 5.969 1.00 98.25 202 LEU A O 1
ATOM 1594 N N . ASN A 1 203 ? 4.724 -15.105 5.798 1.00 97.19 203 ASN A N 1
ATOM 1595 C CA . ASN A 1 203 ? 3.934 -16.298 5.513 1.00 97.19 203 ASN A CA 1
ATOM 1596 C C . ASN A 1 203 ? 3.025 -16.698 6.676 1.00 97.19 203 ASN A C 1
ATOM 1598 O O . ASN A 1 203 ? 1.874 -17.066 6.436 1.00 97.19 203 ASN A O 1
ATOM 1602 N N . ASN A 1 204 ? 3.493 -16.596 7.921 1.00 98.38 204 ASN A N 1
ATOM 1603 C CA . ASN A 1 204 ? 2.682 -16.874 9.107 1.00 98.38 204 ASN A CA 1
ATOM 1604 C C . ASN A 1 204 ? 1.473 -15.942 9.196 1.00 98.38 204 ASN A C 1
ATOM 1606 O O . ASN A 1 204 ? 0.358 -16.415 9.441 1.00 98.38 204 ASN A O 1
ATOM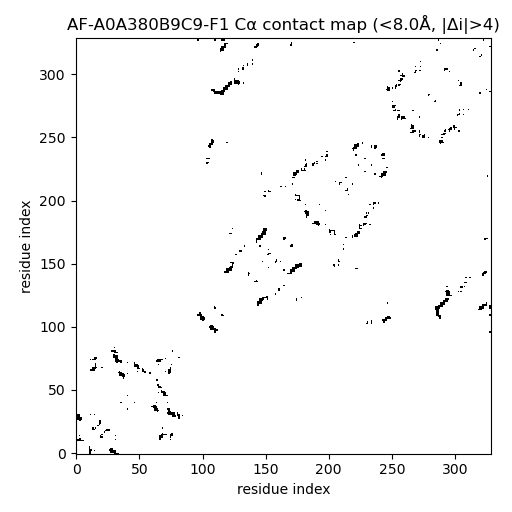 1610 N N . ASN A 1 205 ? 1.669 -14.653 8.909 1.00 98.25 205 ASN A N 1
ATOM 1611 C CA . ASN A 1 205 ? 0.579 -13.686 8.887 1.00 98.25 205 ASN A CA 1
ATOM 1612 C C . ASN A 1 205 ? -0.482 -14.091 7.841 1.00 98.25 205 ASN A C 1
ATOM 1614 O O . ASN A 1 205 ? -1.662 -14.241 8.172 1.00 98.25 205 ASN A O 1
ATOM 1618 N N . PHE A 1 206 ? -0.058 -14.413 6.612 1.00 96.75 206 PHE A N 1
ATOM 1619 C CA . PHE A 1 206 ? -0.963 -14.918 5.575 1.00 96.75 206 PHE A CA 1
ATOM 1620 C C . PHE A 1 206 ? -1.693 -16.203 5.984 1.00 96.75 206 PHE A C 1
ATOM 1622 O O . PHE A 1 206 ? -2.893 -16.325 5.728 1.00 96.75 206 PHE A O 1
ATOM 1629 N N . GLN A 1 207 ? -1.014 -17.164 6.626 1.00 96.69 207 GLN A N 1
ATOM 1630 C CA . GLN A 1 207 ? -1.675 -18.387 7.102 1.00 96.69 207 GLN A CA 1
ATOM 1631 C C . GLN A 1 207 ? -2.793 -18.067 8.097 1.00 96.69 207 GLN A C 1
ATOM 1633 O O . GLN A 1 207 ? -3.878 -18.640 7.998 1.00 96.69 207 GLN A O 1
ATOM 1638 N N . LYS A 1 208 ? -2.571 -17.118 9.012 1.00 97.56 208 LYS A N 1
ATOM 1639 C CA . LYS A 1 208 ? -3.599 -16.677 9.963 1.00 97.56 208 LYS A CA 1
ATOM 1640 C C . LYS A 1 208 ? -4.750 -15.968 9.266 1.00 97.56 208 LYS A C 1
ATOM 1642 O O . LYS A 1 208 ? -5.894 -16.175 9.656 1.00 97.56 208 LYS A O 1
ATOM 1647 N N . MET A 1 209 ? -4.496 -15.192 8.214 1.00 96.50 209 MET A N 1
ATOM 1648 C CA . MET A 1 209 ? -5.549 -14.508 7.452 1.00 96.50 209 MET A CA 1
ATOM 1649 C C . MET A 1 209 ? -6.488 -15.460 6.702 1.00 96.50 209 MET A C 1
ATOM 1651 O O . MET A 1 209 ? -7.667 -15.138 6.526 1.00 96.50 209 MET A O 1
ATOM 1655 N N . LYS A 1 210 ? -6.024 -16.666 6.335 1.00 95.19 210 LYS A N 1
ATOM 1656 C CA . LYS A 1 210 ? -6.860 -17.677 5.659 1.00 95.19 210 LYS A CA 1
ATOM 1657 C C . LYS A 1 210 ? -8.132 -18.017 6.433 1.00 95.19 210 LYS A C 1
ATOM 1659 O O . LYS A 1 210 ? -9.161 -18.268 5.809 1.00 95.19 210 LYS A O 1
ATOM 1664 N N . LYS A 1 211 ? -8.107 -17.978 7.775 1.00 94.81 211 LYS A N 1
ATOM 1665 C CA . LYS A 1 211 ? -9.295 -18.264 8.607 1.00 94.81 211 LYS A CA 1
ATOM 1666 C C . LYS A 1 211 ? -10.440 -17.268 8.394 1.00 94.81 211 LYS A C 1
ATOM 1668 O O . LYS A 1 211 ? -11.582 -17.581 8.715 1.00 94.81 211 LYS A O 1
ATOM 1673 N N . TYR A 1 212 ? -10.146 -16.099 7.826 1.00 96.00 212 TYR A N 1
ATOM 1674 C CA . TYR A 1 212 ? -11.131 -15.078 7.470 1.00 96.00 212 TYR A CA 1
ATOM 1675 C C . TYR A 1 212 ? -11.482 -15.078 5.976 1.00 96.00 212 TYR A C 1
ATOM 1677 O O . TYR A 1 212 ? -12.193 -14.190 5.523 1.00 96.00 212 TYR A O 1
ATOM 1685 N N . GLY A 1 213 ? -11.005 -16.059 5.201 1.00 92.25 213 GLY A N 1
ATOM 1686 C CA . GLY A 1 213 ? -11.288 -16.169 3.767 1.00 92.25 213 GLY A CA 1
ATOM 1687 C C . GLY A 1 213 ? -10.412 -15.289 2.872 1.00 92.25 213 GLY A C 1
ATOM 1688 O O . GLY A 1 213 ? -10.670 -15.210 1.673 1.00 92.25 213 GLY A O 1
ATOM 1689 N N . VAL A 1 214 ? -9.372 -14.655 3.422 1.00 89.88 214 VAL A N 1
ATOM 1690 C CA . VAL A 1 214 ? -8.377 -13.922 2.632 1.00 89.88 214 VAL A CA 1
ATOM 1691 C C . VAL A 1 214 ? -7.475 -14.920 1.918 1.00 89.88 214 VAL A C 1
ATOM 1693 O O . VAL A 1 214 ? -6.906 -15.821 2.542 1.00 89.88 214 VAL A O 1
ATOM 1696 N N . LYS A 1 215 ? -7.342 -14.759 0.603 1.00 84.75 215 LYS A N 1
ATOM 1697 C CA . LYS A 1 215 ? -6.464 -15.582 -0.222 1.00 84.75 215 LYS A CA 1
ATOM 1698 C C . LYS A 1 215 ? -5.255 -14.764 -0.675 1.00 84.75 215 LYS A C 1
ATOM 1700 O O . LYS A 1 215 ? -5.383 -13.583 -0.989 1.00 84.75 215 LYS A O 1
ATOM 1705 N N . ARG A 1 216 ? -4.084 -15.401 -0.709 1.00 81.69 216 ARG A N 1
ATOM 1706 C CA . ARG A 1 216 ? -2.806 -14.740 -1.024 1.00 81.69 216 ARG A CA 1
ATOM 1707 C C . ARG A 1 216 ? -2.747 -14.186 -2.451 1.00 81.69 216 ARG A C 1
ATOM 1709 O O . ARG A 1 216 ? -2.139 -13.154 -2.664 1.00 81.69 216 ARG A O 1
ATOM 1716 N N . ASP A 1 217 ? -3.404 -14.834 -3.404 1.00 74.06 217 ASP A N 1
ATOM 1717 C CA . ASP A 1 217 ? -3.538 -14.371 -4.793 1.00 74.06 217 ASP A CA 1
ATOM 1718 C C . ASP A 1 217 ? -4.338 -13.061 -4.923 1.00 74.06 217 ASP A C 1
ATOM 1720 O O . ASP A 1 217 ? -4.154 -12.309 -5.880 1.00 74.06 217 ASP A O 1
ATOM 1724 N N . VAL A 1 218 ? -5.210 -12.767 -3.954 1.00 71.75 218 VAL A N 1
ATOM 1725 C CA . VAL A 1 218 ? -5.997 -11.526 -3.903 1.00 71.75 218 VAL A CA 1
ATOM 1726 C C . VAL A 1 218 ? -5.263 -10.423 -3.134 1.00 71.75 218 VAL A C 1
ATOM 1728 O O . VAL A 1 218 ? -5.372 -9.251 -3.484 1.00 71.75 218 VAL A O 1
ATOM 1731 N N . THR A 1 219 ? -4.509 -10.776 -2.092 1.00 78.62 219 THR A N 1
ATOM 1732 C CA . THR A 1 219 ? -3.768 -9.811 -1.270 1.00 78.62 219 THR A CA 1
ATOM 1733 C C . THR A 1 219 ? -2.369 -9.584 -1.834 1.00 78.62 219 THR A C 1
ATOM 1735 O O . THR A 1 219 ? -1.448 -10.347 -1.564 1.00 78.62 219 THR A O 1
ATOM 1738 N N . ARG A 1 220 ? -2.210 -8.496 -2.592 1.00 90.69 220 ARG A N 1
ATOM 1739 C CA . ARG A 1 220 ? -0.972 -8.154 -3.318 1.00 90.69 220 ARG A CA 1
ATOM 1740 C C . ARG A 1 220 ? 0.007 -7.291 -2.532 1.00 90.69 220 ARG A C 1
ATOM 1742 O O . ARG A 1 220 ? 1.139 -7.113 -2.964 1.00 90.69 220 ARG A O 1
ATOM 1749 N N . TYR A 1 221 ? -0.432 -6.738 -1.404 1.00 97.12 221 TYR A N 1
ATOM 1750 C CA . TYR A 1 221 ? 0.295 -5.686 -0.697 1.00 97.12 221 TYR A CA 1
ATOM 1751 C C . TYR A 1 221 ? 0.669 -6.073 0.723 1.00 97.12 221 TYR A C 1
ATOM 1753 O O . TYR A 1 221 ? -0.113 -6.707 1.428 1.00 97.12 221 TYR A O 1
ATOM 1761 N N . PHE A 1 222 ? 1.827 -5.591 1.150 1.00 98.25 222 PHE A N 1
ATOM 1762 C CA . PHE A 1 222 ? 2.353 -5.697 2.502 1.00 98.25 222 PHE A CA 1
ATOM 1763 C C . PHE A 1 222 ? 2.807 -4.318 2.979 1.00 98.25 222 PHE A C 1
ATOM 1765 O O . PHE A 1 222 ? 3.483 -3.600 2.245 1.00 98.25 222 PHE A O 1
ATOM 1772 N N . LEU A 1 223 ? 2.431 -3.948 4.203 1.00 98.62 223 LEU A N 1
ATOM 1773 C CA . LEU A 1 223 ? 2.888 -2.718 4.846 1.00 98.62 223 LEU A CA 1
ATOM 1774 C C . LEU A 1 223 ? 3.786 -3.124 6.022 1.00 98.62 223 LEU A C 1
ATOM 1776 O O . LEU A 1 223 ? 3.282 -3.773 6.934 1.00 98.62 223 LEU A O 1
ATOM 1780 N N . PRO A 1 224 ? 5.090 -2.813 6.029 1.00 98.38 224 PRO A N 1
ATOM 1781 C CA . PRO A 1 224 ? 6.007 -3.281 7.070 1.00 98.38 224 PRO A CA 1
ATOM 1782 C C . PRO A 1 224 ? 5.673 -2.713 8.451 1.00 98.38 224 PRO A C 1
ATOM 1784 O O . PRO A 1 224 ? 5.265 -1.558 8.561 1.00 98.38 224 PRO A O 1
ATOM 1787 N N . SER A 1 225 ? 5.869 -3.503 9.506 1.00 96.94 225 SER A N 1
ATOM 1788 C CA . SER A 1 225 ? 5.733 -3.056 10.897 1.00 96.94 225 SER A CA 1
ATOM 1789 C C . SER A 1 225 ? 6.553 -1.795 11.162 1.00 96.94 225 SER A C 1
ATOM 1791 O O . SER A 1 225 ? 7.651 -1.619 10.625 1.00 96.94 225 SER A O 1
ATOM 1793 N N . TYR A 1 226 ? 6.000 -0.904 11.985 1.00 97.00 226 TYR A N 1
ATOM 1794 C CA . TYR A 1 226 ? 6.557 0.426 12.251 1.00 97.00 226 TYR A CA 1
ATOM 1795 C C . TYR A 1 226 ? 6.755 1.312 11.007 1.00 97.00 226 TYR A C 1
ATOM 1797 O O . TYR A 1 226 ? 7.513 2.286 11.061 1.00 97.00 226 TYR A O 1
ATOM 1805 N N . GLU A 1 227 ? 6.144 0.946 9.874 1.00 97.31 227 GLU A N 1
ATOM 1806 C CA . GLU A 1 227 ? 6.281 1.637 8.593 1.00 97.31 227 GLU A CA 1
ATOM 1807 C C . GLU A 1 227 ? 7.756 1.739 8.138 1.00 97.31 227 GLU A C 1
ATOM 1809 O O . GLU A 1 227 ? 8.135 2.656 7.397 1.00 97.31 227 GLU A O 1
ATOM 1814 N N . TRP A 1 228 ? 8.597 0.798 8.594 1.00 97.88 228 TRP A N 1
ATOM 1815 C CA . TRP A 1 228 ? 10.057 0.840 8.486 1.00 97.88 228 TRP A CA 1
ATOM 1816 C C . TRP A 1 228 ? 10.611 -0.392 7.759 1.00 97.88 228 TRP A C 1
ATOM 1818 O O . TRP A 1 228 ? 10.346 -1.533 8.130 1.00 97.88 228 TRP A O 1
ATOM 1828 N N . TYR A 1 229 ? 11.378 -0.155 6.695 1.00 98.25 229 TYR A N 1
ATOM 1829 C CA . TYR A 1 229 ? 11.902 -1.180 5.776 1.00 98.25 229 TYR A CA 1
ATOM 1830 C C . TYR A 1 229 ? 13.062 -0.634 4.946 1.00 98.25 229 TYR A C 1
ATOM 1832 O O . TYR A 1 229 ? 13.222 0.577 4.851 1.00 98.25 229 TYR A O 1
ATOM 1840 N N . ASN A 1 230 ? 13.811 -1.479 4.252 1.00 98.44 230 ASN A N 1
ATOM 1841 C CA . ASN A 1 230 ? 14.837 -1.072 3.291 1.00 98.44 230 ASN A CA 1
ATOM 1842 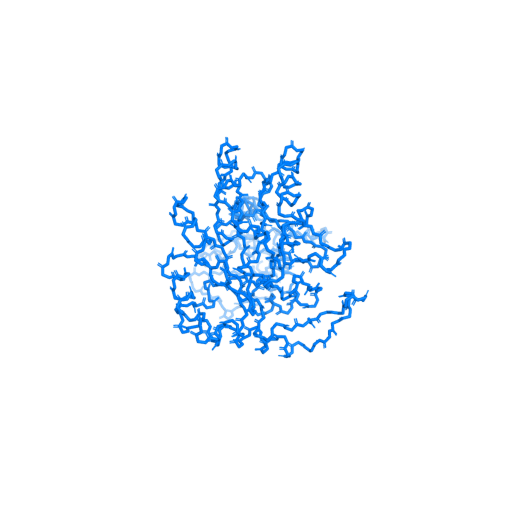C C . ASN A 1 230 ? 14.687 -1.842 1.967 1.00 98.44 230 ASN A C 1
ATOM 1844 O O . ASN A 1 230 ? 13.688 -2.530 1.758 1.00 98.44 230 ASN A O 1
ATOM 1848 N N . ALA A 1 231 ? 15.670 -1.707 1.074 1.00 98.19 231 ALA A N 1
ATOM 1849 C CA . ALA A 1 231 ? 15.657 -2.363 -0.232 1.00 98.19 231 ALA A CA 1
ATOM 1850 C C . ALA A 1 231 ? 15.662 -3.902 -0.134 1.00 98.19 231 ALA A C 1
ATOM 1852 O O . ALA A 1 231 ? 15.028 -4.552 -0.962 1.00 98.19 231 ALA A O 1
ATOM 1853 N N . ASP A 1 232 ? 16.299 -4.483 0.892 1.00 98.31 232 ASP A N 1
ATOM 1854 C CA . ASP A 1 232 ? 16.291 -5.936 1.110 1.00 98.31 232 ASP A CA 1
ATOM 1855 C C . ASP A 1 232 ? 14.868 -6.432 1.373 1.00 98.31 232 ASP A C 1
ATOM 1857 O O . ASP A 1 232 ? 14.393 -7.344 0.701 1.00 98.31 232 ASP A O 1
ATOM 1861 N N . ILE A 1 233 ? 14.150 -5.776 2.291 1.00 98.62 233 ILE A N 1
ATOM 1862 C CA . ILE A 1 233 ? 12.762 -6.125 2.627 1.00 98.62 233 ILE A CA 1
ATOM 1863 C C . ILE A 1 233 ? 11.833 -5.966 1.422 1.00 98.62 233 ILE A C 1
ATOM 1865 O O . ILE A 1 233 ? 10.968 -6.815 1.202 1.00 98.62 233 ILE A O 1
ATOM 1869 N N . VAL A 1 234 ? 12.020 -4.912 0.620 1.00 98.62 234 VAL A N 1
ATOM 1870 C CA . VAL A 1 234 ? 11.257 -4.724 -0.623 1.00 98.62 234 VAL A CA 1
ATOM 1871 C C . VAL A 1 234 ? 11.541 -5.852 -1.611 1.00 98.62 234 VAL A C 1
ATOM 1873 O O . VAL A 1 234 ? 10.603 -6.495 -2.077 1.00 98.62 234 VAL A O 1
ATOM 1876 N N . SER A 1 235 ? 12.815 -6.155 -1.866 1.00 98.44 235 SER A N 1
ATOM 1877 C CA . SER A 1 235 ? 13.212 -7.217 -2.792 1.00 98.44 235 SER A CA 1
ATOM 1878 C C . SER A 1 235 ? 12.716 -8.594 -2.344 1.00 98.44 235 SER A C 1
ATOM 1880 O O . SER A 1 235 ? 12.239 -9.381 -3.160 1.00 98.44 235 SER A O 1
ATOM 1882 N N . TRP A 1 236 ? 12.793 -8.906 -1.049 1.00 98.56 236 TRP A N 1
ATOM 1883 C CA . TRP A 1 236 ? 12.334 -10.192 -0.526 1.00 98.56 236 TRP A CA 1
ATOM 1884 C C . TRP A 1 236 ? 10.814 -10.332 -0.594 1.00 98.56 236 TRP A C 1
ATOM 1886 O O . TRP A 1 236 ? 10.329 -11.414 -0.913 1.00 98.56 236 TRP A O 1
ATOM 1896 N N . ALA A 1 237 ? 10.057 -9.256 -0.358 1.00 98.06 237 ALA A N 1
ATOM 1897 C CA . ALA A 1 237 ? 8.609 -9.269 -0.554 1.00 98.06 237 ALA A CA 1
ATOM 1898 C C . ALA A 1 237 ? 8.244 -9.499 -2.032 1.00 98.06 237 ALA A C 1
ATOM 1900 O O . ALA A 1 237 ? 7.372 -10.318 -2.326 1.00 98.06 237 ALA A O 1
ATOM 1901 N N . GLU A 1 238 ? 8.944 -8.841 -2.962 1.00 96.38 238 GLU A N 1
ATOM 1902 C CA . GLU A 1 238 ? 8.714 -8.998 -4.404 1.00 96.38 238 GLU A CA 1
ATOM 1903 C C . GLU A 1 238 ? 9.003 -10.432 -4.875 1.00 96.38 238 GLU A C 1
ATOM 1905 O O . GLU A 1 238 ? 8.227 -10.990 -5.650 1.00 96.38 238 GLU A O 1
ATOM 1910 N N . GLN A 1 239 ? 10.050 -11.075 -4.346 1.00 96.06 239 GLN A N 1
ATOM 1911 C CA . GLN A 1 239 ? 10.350 -12.493 -4.602 1.00 96.06 239 GLN A CA 1
ATOM 1912 C C . GLN A 1 239 ? 9.256 -13.439 -4.079 1.00 96.06 239 GLN A C 1
ATOM 1914 O O . GLN A 1 239 ? 9.052 -14.517 -4.633 1.00 96.06 239 GLN A O 1
ATOM 1919 N N . GLU A 1 240 ? 8.516 -13.019 -3.054 1.00 94.75 240 GLU A N 1
ATOM 1920 C CA . GLU A 1 240 ? 7.329 -13.705 -2.534 1.00 94.75 240 GLU A CA 1
ATOM 1921 C C . GLU A 1 240 ? 6.036 -13.336 -3.298 1.00 94.75 240 GLU A C 1
ATOM 1923 O O . GLU A 1 240 ? 4.942 -13.777 -2.920 1.00 94.75 240 GLU A O 1
ATOM 1928 N N . GLY A 1 241 ? 6.143 -12.540 -4.370 1.00 93.81 241 GLY A N 1
ATOM 1929 C CA . GLY A 1 241 ? 5.027 -12.073 -5.194 1.00 93.81 241 GLY A CA 1
ATOM 1930 C C . GLY A 1 241 ? 4.185 -10.973 -4.542 1.00 93.81 241 GLY A C 1
ATOM 1931 O O . GLY A 1 241 ? 3.025 -10.799 -4.914 1.00 93.81 241 GLY A O 1
ATOM 1932 N N . ILE A 1 242 ? 4.730 -10.263 -3.549 1.00 96.06 242 ILE A N 1
ATOM 1933 C CA . ILE A 1 242 ? 4.033 -9.247 -2.755 1.00 96.06 242 ILE A CA 1
ATOM 1934 C C . ILE A 1 242 ? 4.717 -7.888 -2.919 1.00 96.06 242 ILE A C 1
ATOM 1936 O O . ILE A 1 242 ? 5.928 -7.758 -2.778 1.00 96.06 242 ILE A O 1
ATOM 1940 N N . GLN A 1 243 ? 3.937 -6.841 -3.164 1.00 97.00 243 GLN A N 1
ATOM 1941 C CA . GLN A 1 243 ? 4.445 -5.477 -3.265 1.00 97.00 243 GLN A CA 1
ATOM 1942 C C . GLN A 1 243 ? 4.436 -4.782 -1.902 1.00 97.00 243 GLN A C 1
ATOM 1944 O O . GLN A 1 243 ? 3.444 -4.815 -1.169 1.00 97.00 243 GLN A O 1
ATOM 1949 N N . VAL A 1 244 ? 5.530 -4.096 -1.577 1.00 98.50 244 VAL A N 1
ATOM 1950 C CA . VAL A 1 244 ? 5.599 -3.263 -0.372 1.00 98.50 244 VAL A CA 1
ATOM 1951 C C . VAL A 1 244 ? 4.915 -1.926 -0.625 1.00 98.50 244 VAL A C 1
ATOM 1953 O O . VAL A 1 244 ? 5.211 -1.242 -1.605 1.00 98.50 244 VAL A O 1
ATOM 1956 N N . VAL A 1 245 ? 4.020 -1.540 0.282 1.00 98.56 245 VAL A N 1
ATOM 1957 C CA . VAL A 1 245 ? 3.366 -0.227 0.306 1.00 98.56 245 VAL A CA 1
ATOM 1958 C C . VAL A 1 245 ? 3.690 0.504 1.601 1.00 98.56 245 VAL A C 1
ATOM 1960 O O . VAL A 1 245 ? 3.907 -0.119 2.639 1.00 98.56 245 VAL A O 1
ATOM 1963 N N . ASN A 1 246 ? 3.671 1.832 1.559 1.00 98.38 246 ASN A N 1
ATOM 1964 C CA . ASN A 1 246 ? 3.706 2.665 2.755 1.00 98.38 246 ASN A CA 1
ATOM 1965 C C . ASN A 1 246 ? 2.847 3.925 2.575 1.00 98.38 246 ASN A C 1
ATOM 1967 O O . ASN A 1 246 ? 2.365 4.224 1.483 1.00 98.38 246 ASN A O 1
ATOM 1971 N N . PHE A 1 247 ? 2.628 4.668 3.657 1.00 98.06 247 PHE A N 1
ATOM 1972 C CA . PHE A 1 247 ? 1.913 5.935 3.599 1.00 98.06 247 PHE A CA 1
ATOM 1973 C C . PHE A 1 247 ? 2.695 6.995 2.818 1.00 98.06 247 PHE A C 1
ATOM 1975 O O . PHE A 1 247 ? 3.927 6.991 2.765 1.00 98.06 247 PHE A O 1
ATOM 1982 N N . THR A 1 248 ? 1.973 7.950 2.234 1.00 98.19 248 THR A N 1
ATOM 1983 C CA . THR A 1 248 ? 2.605 9.041 1.492 1.00 98.19 248 THR A CA 1
ATOM 1984 C C . THR A 1 248 ? 3.309 9.996 2.461 1.00 98.19 248 THR A C 1
ATOM 1986 O O . THR A 1 248 ? 2.655 10.546 3.357 1.00 98.19 248 THR A O 1
ATOM 1989 N N . PRO A 1 249 ? 4.622 10.246 2.299 1.00 95.62 249 PRO A N 1
ATOM 1990 C CA . PRO A 1 249 ? 5.359 11.123 3.196 1.00 95.62 249 PRO A CA 1
ATOM 1991 C C . PRO A 1 249 ? 4.850 12.568 3.119 1.00 95.62 249 PRO A C 1
ATOM 1993 O O . PRO A 1 249 ? 4.274 13.015 2.128 1.00 95.62 249 PRO A O 1
ATOM 1996 N N . GLY A 1 250 ? 5.088 13.326 4.189 1.00 92.75 250 GLY A N 1
ATOM 1997 C CA . GLY A 1 250 ? 4.687 14.732 4.295 1.00 92.75 250 GLY A CA 1
ATOM 1998 C C . GLY A 1 250 ? 3.344 14.954 4.992 1.00 92.75 250 GLY A C 1
ATOM 1999 O O . GLY A 1 250 ? 3.079 16.072 5.431 1.00 92.75 250 GLY A O 1
ATOM 2000 N N . LEU A 1 251 ? 2.539 13.903 5.178 1.00 92.62 251 LEU A N 1
ATOM 2001 C CA . LEU A 1 251 ? 1.465 13.906 6.169 1.00 92.62 251 LEU A CA 1
ATOM 2002 C C . LEU A 1 251 ? 2.001 13.483 7.538 1.00 92.62 251 LEU A C 1
ATOM 2004 O O . LEU A 1 251 ? 2.930 12.688 7.652 1.00 92.62 251 LEU A O 1
ATOM 2008 N N . ARG A 1 252 ? 1.393 14.021 8.595 1.00 93.25 252 ARG A N 1
ATOM 2009 C CA . ARG A 1 252 ? 1.731 13.702 9.992 1.00 93.25 252 ARG A CA 1
ATOM 2010 C C . ARG A 1 252 ? 0.655 12.836 10.653 1.00 93.25 252 ARG A C 1
ATOM 2012 O O . ARG A 1 252 ? 0.620 12.737 11.872 1.00 93.25 252 ARG A O 1
ATOM 2019 N N . THR A 1 253 ? -0.223 12.215 9.861 1.00 96.81 253 THR A N 1
ATOM 2020 C CA . THR A 1 253 ? -1.312 11.361 10.366 1.00 96.81 253 THR A CA 1
ATOM 2021 C C . THR A 1 253 ? -0.803 10.121 11.073 1.00 96.81 253 THR A C 1
ATOM 2023 O O . THR A 1 253 ? -1.360 9.774 12.102 1.00 96.81 253 THR A O 1
ATOM 2026 N N . ALA A 1 254 ? 0.318 9.557 10.617 1.00 96.31 254 ALA A N 1
ATOM 2027 C CA . ALA A 1 254 ? 0.997 8.454 11.287 1.00 96.31 254 ALA A CA 1
ATOM 2028 C C . ALA A 1 254 ? 1.519 8.810 12.692 1.00 96.31 254 ALA A C 1
ATOM 2030 O O . ALA A 1 254 ? 1.974 7.926 13.396 1.00 96.31 254 ALA A O 1
ATOM 2031 N N . ALA A 1 255 ? 1.480 10.077 13.129 1.00 96.94 255 ALA A N 1
ATOM 2032 C CA . ALA A 1 255 ? 1.820 10.464 14.500 1.00 96.94 255 ALA A CA 1
ATOM 2033 C C . ALA A 1 255 ? 0.625 10.369 15.469 1.00 96.94 255 ALA A C 1
ATOM 2035 O O . ALA A 1 255 ? 0.748 10.751 16.634 1.00 96.94 255 ALA A O 1
ATOM 2036 N N . ASP A 1 256 ? -0.538 9.887 15.028 1.00 97.50 256 ASP A N 1
ATOM 2037 C CA . ASP A 1 256 ? -1.732 9.751 15.867 1.00 97.50 256 ASP A CA 1
ATOM 2038 C C . ASP A 1 256 ? -1.579 8.731 17.007 1.00 97.50 256 ASP A C 1
ATOM 2040 O O . ASP A 1 256 ? -2.295 8.841 18.003 1.00 97.50 256 ASP A O 1
ATOM 2044 N N . TYR A 1 257 ? -0.618 7.801 16.916 1.00 96.19 257 TYR A N 1
ATOM 2045 C CA . TYR A 1 257 ? -0.260 6.896 18.019 1.00 96.19 257 TYR A CA 1
ATOM 2046 C C . TYR A 1 257 ? 0.444 7.597 19.184 1.00 96.19 257 TYR A C 1
ATOM 2048 O O . TYR A 1 257 ? 0.472 7.070 20.298 1.00 96.19 257 TYR A O 1
ATOM 2056 N N . THR A 1 258 ? 1.034 8.770 18.943 1.00 97.44 258 THR A N 1
ATOM 2057 C CA . THR A 1 258 ? 1.814 9.470 19.965 1.00 97.44 258 THR A CA 1
ATOM 2058 C C . THR A 1 258 ? 0.914 9.967 21.092 1.00 97.44 258 THR A C 1
ATOM 2060 O O . THR A 1 258 ? -0.252 10.283 20.871 1.00 97.44 258 THR A O 1
ATOM 2063 N N . TYR A 1 259 ? 1.432 10.087 22.312 1.00 97.31 259 TYR A N 1
ATOM 2064 C CA . TYR A 1 259 ? 0.688 10.595 23.474 1.00 97.31 259 TYR A CA 1
ATOM 2065 C C . TYR A 1 259 ? 1.509 11.651 24.238 1.00 97.31 259 TYR A C 1
ATOM 2067 O O . TYR A 1 259 ? 2.729 11.690 24.057 1.00 97.31 259 TYR A O 1
ATOM 2075 N N . PRO A 1 260 ? 0.885 12.524 25.058 1.00 96.88 260 PRO A N 1
ATOM 2076 C CA . PRO A 1 260 ? 1.530 13.722 25.616 1.00 96.88 260 PRO A CA 1
ATOM 2077 C C . PRO A 1 260 ? 2.889 13.492 26.292 1.00 96.88 260 PRO A C 1
ATOM 2079 O O . PRO A 1 260 ? 3.815 14.286 26.132 1.00 96.88 260 PRO A O 1
ATOM 2082 N N . GLU A 1 261 ? 3.048 12.380 27.005 1.00 97.25 261 GLU A N 1
ATOM 2083 C CA . GLU A 1 261 ? 4.271 12.018 27.723 1.00 97.25 261 GLU A CA 1
ATOM 2084 C C . GLU A 1 261 ? 5.455 11.666 26.797 1.00 97.25 261 GLU A C 1
ATOM 2086 O O . GLU A 1 261 ? 6.580 11.525 27.267 1.00 97.25 261 GLU A O 1
ATOM 2091 N N . MET A 1 262 ? 5.241 11.572 25.479 1.00 96.56 262 MET A N 1
ATOM 2092 C CA . MET A 1 262 ? 6.303 11.424 24.472 1.00 96.56 262 MET A CA 1
ATOM 2093 C C . MET A 1 262 ? 6.985 12.755 24.096 1.00 96.56 262 MET A C 1
ATOM 2095 O O . MET A 1 262 ? 7.856 12.780 23.219 1.00 96.56 262 MET A O 1
ATOM 2099 N N . GLY A 1 263 ? 6.602 13.868 24.732 1.00 95.88 263 GLY A N 1
ATOM 2100 C CA . GLY A 1 263 ? 7.248 15.172 24.574 1.00 95.88 263 GLY A CA 1
ATOM 2101 C C . GLY A 1 263 ? 7.187 15.682 23.134 1.00 95.88 263 GLY A C 1
ATOM 2102 O O . GLY A 1 263 ? 6.127 15.697 22.519 1.00 95.88 263 GLY A O 1
ATOM 2103 N N . ASN A 1 264 ? 8.334 16.061 22.563 1.00 93.94 264 ASN A N 1
ATOM 2104 C CA . ASN A 1 264 ? 8.418 16.666 21.223 1.00 93.94 264 ASN A CA 1
ATOM 2105 C C . ASN A 1 264 ? 7.930 15.764 20.076 1.00 93.94 264 ASN A C 1
ATOM 2107 O O . ASN A 1 264 ? 7.751 16.242 18.957 1.00 93.94 264 ASN A O 1
ATOM 2111 N N . ARG A 1 265 ? 7.746 14.461 20.325 1.00 93.75 265 ARG A N 1
ATOM 2112 C CA . ARG A 1 265 ? 7.171 13.535 19.340 1.00 93.75 265 ARG A CA 1
ATOM 2113 C C . ARG A 1 265 ? 5.646 13.641 19.270 1.00 93.75 265 ARG A C 1
ATOM 2115 O O . ARG A 1 265 ? 5.077 13.289 18.244 1.00 93.75 265 ARG A O 1
ATOM 2122 N N . TYR A 1 266 ? 4.997 14.113 20.337 1.00 96.94 266 TYR A N 1
ATOM 2123 C CA . TYR A 1 266 ? 3.545 14.190 20.425 1.00 96.94 266 TYR A CA 1
ATOM 2124 C C . TYR A 1 266 ? 2.961 15.273 19.517 1.00 96.94 266 TYR A C 1
ATOM 2126 O O . TYR A 1 266 ? 3.410 16.419 19.516 1.00 96.94 266 TYR A O 1
ATOM 2134 N N . LEU A 1 267 ? 1.907 14.907 18.788 1.00 96.75 267 LEU A N 1
ATOM 2135 C CA . LEU A 1 267 ? 1.074 15.833 18.025 1.00 96.75 267 LEU A CA 1
ATOM 2136 C C . LEU A 1 267 ? -0.397 15.575 18.334 1.00 96.75 267 LEU A C 1
ATOM 2138 O O . LEU A 1 267 ? -0.901 14.477 18.092 1.00 96.75 267 LEU A O 1
ATOM 2142 N N . ASP A 1 268 ? -1.099 16.592 18.832 1.00 97.56 268 ASP A N 1
ATOM 2143 C CA . ASP A 1 268 ? -2.534 16.494 19.088 1.00 97.56 268 ASP A CA 1
ATOM 2144 C C . ASP A 1 268 ? -3.330 16.345 17.778 1.00 97.56 268 ASP A C 1
ATOM 2146 O O . ASP A 1 268 ? -2.911 16.758 16.691 1.00 97.56 268 ASP A O 1
ATOM 2150 N N . SER A 1 269 ? -4.512 15.747 17.876 1.00 98.12 269 SER A N 1
ATOM 2151 C CA . SER A 1 269 ? -5.330 15.366 16.723 1.00 98.12 269 SER A CA 1
ATOM 2152 C C . SER A 1 269 ? -5.796 16.560 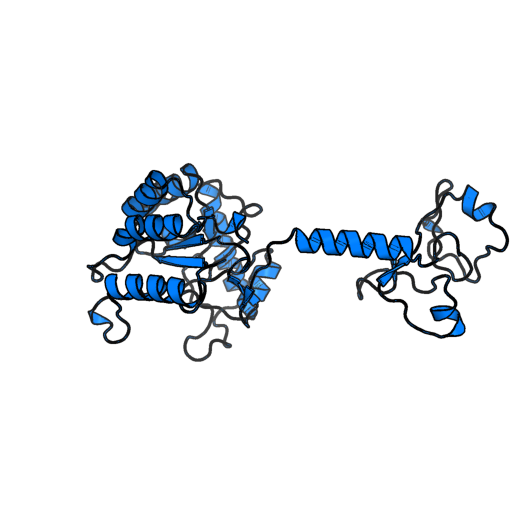15.898 1.00 98.12 269 SER A C 1
ATOM 2154 O O . SER A 1 269 ? -5.975 16.435 14.685 1.00 98.12 269 SER A O 1
ATOM 2156 N N . LYS A 1 270 ? -5.977 17.731 16.522 1.00 97.75 270 LYS A N 1
ATOM 2157 C CA . LYS A 1 270 ? -6.353 18.956 15.810 1.00 97.75 270 LYS A CA 1
ATOM 2158 C C . LYS A 1 270 ? -5.173 19.476 14.993 1.00 97.75 270 LYS A C 1
ATOM 2160 O O . LYS A 1 270 ? -5.376 19.870 13.846 1.00 97.75 270 LYS A O 1
ATOM 2165 N N . THR A 1 271 ? -3.962 19.436 15.541 1.00 97.75 271 THR A N 1
ATOM 2166 C CA . THR A 1 271 ? -2.734 19.784 14.814 1.00 97.75 271 THR A CA 1
ATOM 2167 C C . THR A 1 271 ? -2.512 18.851 13.626 1.00 97.75 271 THR A C 1
ATOM 2169 O O . THR A 1 271 ? -2.319 19.337 12.511 1.00 97.75 271 THR A O 1
ATOM 2172 N N . ILE A 1 272 ? -2.637 17.532 13.823 1.00 98.38 272 ILE A N 1
ATOM 2173 C CA . ILE A 1 272 ? -2.546 16.544 12.733 1.00 98.38 272 ILE A CA 1
ATOM 2174 C C . ILE A 1 272 ? -3.582 16.847 11.636 1.00 98.38 272 ILE A C 1
ATOM 2176 O O . ILE A 1 272 ? -3.244 16.895 10.452 1.00 98.38 272 ILE A O 1
ATOM 2180 N N . TYR A 1 27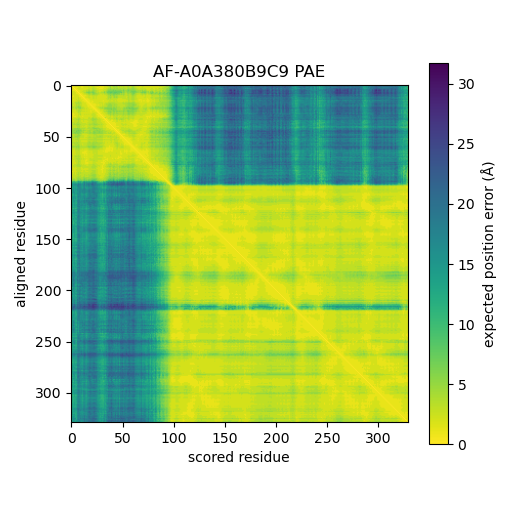3 ? -4.839 17.093 12.022 1.00 98.50 273 TYR A N 1
ATOM 2181 C CA . TYR A 1 273 ? -5.920 17.402 11.084 1.00 98.50 273 TYR A CA 1
ATOM 2182 C C . TYR A 1 273 ? -5.636 18.677 10.281 1.00 98.50 273 TYR A C 1
ATOM 2184 O O . TYR A 1 273 ? -5.776 18.685 9.060 1.00 98.50 273 TYR A O 1
ATOM 2192 N N . ASN A 1 274 ? -5.227 19.754 10.953 1.00 98.00 274 ASN A N 1
ATOM 2193 C CA . ASN A 1 274 ? -4.954 21.031 10.302 1.00 98.00 274 ASN A CA 1
ATOM 2194 C C . ASN A 1 274 ? -3.801 20.916 9.303 1.00 98.00 274 ASN A C 1
ATOM 2196 O O . ASN A 1 274 ? -3.940 21.389 8.182 1.00 98.00 274 ASN A O 1
ATOM 2200 N N . GLN A 1 275 ? -2.716 20.222 9.659 1.00 96.94 275 GLN A N 1
ATOM 2201 C CA . GLN A 1 275 ? -1.588 20.003 8.750 1.00 96.94 275 GLN A CA 1
ATOM 2202 C C . GLN A 1 275 ? -1.992 19.228 7.494 1.00 96.94 275 GLN A C 1
ATOM 2204 O O . GLN A 1 275 ? -1.535 19.559 6.402 1.00 96.94 275 GLN A O 1
ATOM 2209 N N . LEU A 1 276 ? -2.875 18.232 7.625 1.00 98.06 276 LEU A N 1
ATOM 2210 C CA . LEU A 1 276 ? -3.416 17.518 6.469 1.00 98.06 276 LEU A CA 1
ATOM 2211 C C . LEU A 1 276 ? -4.182 18.471 5.547 1.00 98.06 276 LEU A C 1
ATOM 2213 O O . LEU A 1 276 ? -3.931 18.492 4.344 1.00 98.06 276 LEU A O 1
ATOM 2217 N N . ILE A 1 277 ? -5.091 19.277 6.101 1.00 98.12 277 ILE A N 1
ATOM 2218 C CA . ILE A 1 277 ? -5.879 20.234 5.313 1.00 98.12 277 ILE A CA 1
ATOM 2219 C C . ILE A 1 277 ? -4.985 21.309 4.680 1.00 98.12 277 ILE A C 1
ATOM 2221 O O . ILE A 1 277 ? -5.184 21.662 3.523 1.00 98.12 277 ILE A O 1
ATOM 2225 N N . GLU A 1 278 ? -3.974 21.804 5.390 1.00 97.69 278 GLU A N 1
ATOM 2226 C CA . GLU A 1 278 ? -3.000 22.755 4.843 1.00 97.69 278 GLU A CA 1
ATOM 2227 C C . GLU A 1 278 ? -2.184 22.147 3.697 1.00 97.69 278 GLU A C 1
ATOM 2229 O O . GLU A 1 278 ? -1.945 22.817 2.691 1.00 97.69 278 GLU A O 1
ATOM 2234 N N . LYS A 1 279 ? -1.768 20.879 3.822 1.00 97.75 279 LYS A N 1
ATOM 2235 C CA . LYS A 1 279 ? -1.072 20.152 2.753 1.00 97.75 279 LYS A CA 1
ATOM 2236 C C . LYS A 1 279 ? -1.968 20.007 1.527 1.00 97.75 279 LYS A C 1
ATOM 2238 O O . LYS A 1 279 ? -1.540 20.325 0.420 1.00 97.75 279 LYS A O 1
ATOM 2243 N N . GLU A 1 280 ? -3.221 19.607 1.734 1.00 97.75 280 GLU A N 1
ATOM 2244 C CA . GLU A 1 280 ? -4.216 19.501 0.667 1.00 97.75 280 GLU A CA 1
ATOM 2245 C C . GLU A 1 280 ? -4.434 20.836 -0.054 1.00 97.75 280 GLU A C 1
ATOM 2247 O O . GLU A 1 280 ? -4.482 20.856 -1.280 1.00 97.75 280 GLU A O 1
ATOM 2252 N N . GLN A 1 281 ? -4.502 21.951 0.674 1.00 97.19 281 GLN A N 1
ATOM 2253 C CA . GLN A 1 281 ? -4.685 23.280 0.083 1.00 97.19 281 GLN A CA 1
ATOM 2254 C C . GLN A 1 281 ? -3.482 23.751 -0.741 1.00 97.19 281 GLN A C 1
ATOM 2256 O O . GLN A 1 281 ? -3.665 24.486 -1.709 1.00 97.19 281 GLN A O 1
ATOM 2261 N N . LYS A 1 282 ? -2.260 23.373 -0.346 1.00 96.69 282 LYS A N 1
ATOM 2262 C CA . LYS A 1 282 ? -1.022 23.809 -1.010 1.00 96.69 282 LYS A CA 1
ATOM 2263 C C . LYS A 1 282 ? -0.660 22.952 -2.218 1.00 96.69 282 LYS A C 1
ATOM 2265 O O . LYS A 1 282 ? -0.205 23.488 -3.221 1.00 96.69 282 LYS A O 1
ATOM 2270 N N . GLU A 1 283 ? -0.815 21.636 -2.102 1.00 96.00 283 GLU A N 1
ATOM 2271 C CA . GLU A 1 283 ? -0.236 20.670 -3.050 1.00 96.00 283 GLU A CA 1
ATOM 2272 C C . GLU A 1 283 ? -1.237 19.610 -3.536 1.00 96.00 283 GLU A C 1
ATOM 2274 O O . GLU A 1 283 ? -0.932 18.851 -4.455 1.00 96.00 283 GLU A O 1
ATOM 2279 N N . GLY A 1 284 ? -2.430 19.540 -2.939 1.00 97.44 284 GLY A N 1
ATOM 2280 C CA . GLY A 1 284 ? -3.380 18.456 -3.173 1.00 97.44 284 GLY A CA 1
ATOM 2281 C C . GLY A 1 284 ? -2.964 17.127 -2.531 1.00 97.44 284 GLY A C 1
ATOM 2282 O O . GLY A 1 284 ? -1.874 16.973 -1.979 1.00 97.44 284 GLY A O 1
ATOM 2283 N N . LEU A 1 285 ? -3.871 16.152 -2.593 1.00 98.31 285 LEU A N 1
ATOM 2284 C CA . LEU A 1 285 ? -3.711 14.806 -2.032 1.00 98.31 285 LEU A CA 1
ATOM 2285 C C . LEU A 1 285 ? -3.899 13.705 -3.086 1.00 98.31 285 LEU A C 1
ATOM 2287 O O . LEU A 1 285 ? -4.187 12.565 -2.742 1.00 98.31 285 LEU A O 1
ATOM 2291 N N . ASN A 1 286 ? -3.758 14.015 -4.374 1.00 97.75 286 ASN A N 1
ATOM 2292 C CA . ASN A 1 286 ? -3.935 13.036 -5.451 1.00 97.75 286 ASN A CA 1
ATOM 2293 C C . ASN A 1 286 ? -3.018 11.824 -5.258 1.00 97.75 286 ASN A C 1
ATOM 2295 O O . ASN A 1 286 ? -1.810 11.997 -5.103 1.00 97.75 286 ASN A O 1
ATOM 2299 N N . GLY A 1 287 ? -3.587 10.621 -5.243 1.00 97.31 287 GLY A N 1
ATOM 2300 C CA . GLY A 1 287 ? -2.877 9.361 -5.038 1.00 97.31 287 GLY A CA 1
ATOM 2301 C C . GLY A 1 287 ? -2.416 9.106 -3.599 1.00 97.31 287 GLY A C 1
ATOM 2302 O O . GLY A 1 287 ? -1.688 8.144 -3.370 1.00 97.31 287 GLY A O 1
ATOM 2303 N N . TYR A 1 288 ? -2.773 9.943 -2.618 1.00 98.38 288 TYR A N 1
ATOM 2304 C CA . TYR A 1 288 ? -2.232 9.788 -1.265 1.00 98.38 288 TYR A CA 1
ATOM 2305 C C . TYR A 1 288 ? -2.752 8.529 -0.562 1.00 98.38 288 TYR A C 1
ATOM 2307 O O . TYR A 1 288 ? -3.950 8.234 -0.546 1.00 98.38 288 TYR A O 1
ATOM 2315 N N . ILE A 1 289 ? -1.824 7.850 0.106 1.00 98.62 289 ILE A N 1
ATOM 2316 C CA . ILE A 1 289 ? -2.068 6.792 1.081 1.00 98.62 289 ILE A CA 1
ATOM 2317 C C . ILE A 1 289 ? -1.982 7.439 2.467 1.00 98.62 289 ILE A C 1
ATOM 2319 O O . ILE A 1 289 ? -0.907 7.851 2.905 1.00 98.62 289 ILE A O 1
ATOM 2323 N N . ILE A 1 290 ? -3.119 7.572 3.147 1.00 98.69 290 ILE A N 1
ATOM 2324 C CA . ILE A 1 290 ? -3.229 8.238 4.449 1.00 98.69 290 ILE A CA 1
ATOM 2325 C C . ILE A 1 290 ? -3.323 7.167 5.535 1.00 98.69 290 ILE A C 1
ATOM 2327 O O . ILE A 1 290 ? -4.341 6.481 5.638 1.00 98.69 290 ILE A O 1
ATOM 2331 N N . LEU A 1 291 ? -2.278 7.050 6.356 1.00 98.62 291 LEU A N 1
ATOM 2332 C CA . LEU A 1 291 ? -2.234 6.106 7.472 1.00 98.62 291 LEU A CA 1
ATOM 2333 C C . LEU A 1 291 ? -2.809 6.708 8.753 1.00 98.62 291 LEU A C 1
ATOM 2335 O O . LEU A 1 291 ? -2.501 7.853 9.096 1.00 98.62 291 LEU A O 1
ATOM 2339 N N . VAL A 1 292 ? -3.621 5.913 9.447 1.00 98.44 292 VAL A N 1
ATOM 2340 C CA . VAL A 1 292 ? -4.197 6.169 10.774 1.00 98.44 292 VAL A CA 1
ATOM 2341 C C . VAL A 1 292 ? -4.168 4.857 11.553 1.00 98.44 292 VAL A C 1
ATOM 2343 O O . VAL A 1 292 ? -4.509 3.822 10.993 1.00 98.44 292 VAL A O 1
ATOM 2346 N N . HIS A 1 293 ? -3.825 4.855 12.835 1.00 98.62 293 HIS A N 1
ATOM 2347 C CA . HIS A 1 293 ? -3.812 3.601 13.594 1.00 98.62 293 HIS A CA 1
ATOM 2348 C C . HIS A 1 293 ? -5.242 3.150 13.947 1.00 98.62 293 HIS A C 1
ATOM 2350 O O . HIS A 1 293 ? -6.109 3.959 14.294 1.00 98.62 293 HIS A O 1
ATOM 2356 N N . LEU A 1 294 ? -5.509 1.838 13.886 1.00 98.12 294 LEU A N 1
ATOM 2357 C CA . LEU A 1 294 ? -6.816 1.256 14.243 1.00 98.12 294 LEU A CA 1
ATOM 2358 C C . LEU A 1 294 ? -7.152 1.448 15.731 1.00 98.12 294 LEU A C 1
ATOM 2360 O O . LEU A 1 294 ? -8.320 1.487 16.123 1.00 98.12 294 LEU A O 1
ATOM 2364 N N . GLY A 1 295 ? -6.122 1.578 16.555 1.00 97.31 295 GLY A N 1
ATOM 2365 C CA . GLY A 1 295 ? -6.197 1.944 17.956 1.00 97.31 295 GLY A CA 1
ATOM 2366 C C . GLY A 1 295 ? -4.874 2.534 18.416 1.00 97.31 295 GLY A C 1
ATOM 2367 O O . GLY A 1 295 ? -3.861 2.435 17.729 1.00 97.31 295 GLY A O 1
ATOM 2368 N N . THR A 1 296 ? -4.884 3.178 19.575 1.00 97.31 296 THR A N 1
ATOM 2369 C CA . THR A 1 296 ? -3.696 3.832 20.136 1.00 97.31 296 THR A CA 1
ATOM 2370 C C . THR A 1 296 ? -3.642 3.656 21.645 1.00 97.31 296 THR A C 1
ATOM 2372 O O . THR A 1 296 ? -4.666 3.380 22.278 1.00 97.31 296 THR A O 1
ATOM 2375 N N . ASP A 1 297 ? -2.461 3.867 22.234 1.00 96.88 297 ASP A N 1
ATOM 2376 C CA . ASP A 1 297 ? -2.247 3.761 23.681 1.00 96.88 297 ASP A CA 1
ATOM 2377 C C . ASP A 1 297 ? -3.356 4.507 24.467 1.00 96.88 297 ASP A C 1
ATOM 2379 O O . ASP A 1 297 ? -3.766 5.615 24.080 1.00 96.88 297 ASP A O 1
ATOM 2383 N N . PRO A 1 298 ? -3.881 3.945 25.573 1.00 96.88 298 PRO A N 1
ATOM 2384 C CA . PRO A 1 298 ? -4.876 4.606 26.416 1.00 96.88 298 PRO A CA 1
ATOM 2385 C C . PRO A 1 298 ? -4.484 6.007 26.911 1.00 96.88 298 PRO A C 1
ATOM 2387 O O . PRO A 1 298 ? -5.374 6.783 27.275 1.00 96.88 298 PRO A O 1
ATOM 2390 N N . LYS A 1 299 ? -3.192 6.353 26.956 1.00 97.69 299 LYS A N 1
ATOM 2391 C CA . LYS A 1 299 ? -2.674 7.694 27.275 1.00 97.69 299 LYS A CA 1
ATOM 2392 C C . LYS A 1 299 ? -2.973 8.714 26.177 1.00 97.69 299 LYS A C 1
ATOM 2394 O O . LYS A 1 299 ? -3.165 9.888 26.486 1.00 97.69 299 LYS A O 1
ATOM 2399 N N . ARG A 1 300 ? -3.116 8.291 24.914 1.00 97.69 300 ARG A N 1
ATOM 2400 C CA . ARG A 1 300 ? -3.607 9.151 23.827 1.00 97.69 300 ARG A CA 1
ATOM 2401 C C . ARG A 1 300 ? -5.106 9.391 24.013 1.00 97.69 300 ARG A C 1
ATOM 2403 O O . ARG A 1 300 ? -5.918 8.587 23.575 1.00 97.69 300 ARG A O 1
ATOM 2410 N N . LYS A 1 301 ? -5.496 10.470 24.702 1.00 96.81 301 LYS A N 1
ATOM 2411 C CA . LYS A 1 301 ? -6.914 10.768 25.007 1.00 96.81 301 LYS A CA 1
ATOM 2412 C C . LYS A 1 301 ? -7.672 11.384 23.834 1.00 96.81 301 LYS A C 1
ATOM 2414 O O . LYS A 1 301 ? -8.845 11.084 23.634 1.00 96.81 301 LYS A O 1
ATOM 2419 N N . ASP A 1 302 ? -7.020 12.232 23.052 1.00 96.69 302 ASP A N 1
ATOM 2420 C CA . ASP A 1 302 ? -7.591 12.900 21.886 1.00 96.69 302 ASP A CA 1
ATOM 2421 C C . ASP A 1 302 ? -7.415 12.026 20.635 1.00 96.69 302 ASP A C 1
ATOM 2423 O O . ASP A 1 302 ? -6.469 12.157 19.865 1.00 96.69 302 ASP A O 1
ATOM 2427 N N . LYS A 1 303 ? -8.320 11.079 20.421 1.00 97.81 303 LYS A N 1
ATOM 2428 C CA . LYS A 1 303 ? -8.181 10.060 19.373 1.00 97.81 303 LYS A CA 1
ATOM 2429 C C . LYS A 1 303 ? -8.419 10.623 17.964 1.00 97.81 303 LYS A C 1
ATOM 2431 O O . LYS A 1 303 ? -9.514 11.113 17.676 1.00 97.81 303 LYS A O 1
ATOM 2436 N N . PHE A 1 304 ? -7.435 10.511 17.065 1.00 98.50 304 PHE A N 1
ATOM 2437 C CA . PHE A 1 304 ? -7.525 11.083 15.711 1.00 98.50 304 PHE A CA 1
ATOM 2438 C C . PHE A 1 304 ? -8.652 10.465 14.882 1.00 98.50 304 PHE A C 1
ATOM 2440 O O . PHE A 1 304 ? -9.348 11.182 14.163 1.00 98.50 304 PHE A O 1
ATOM 2447 N N . TYR A 1 305 ? -8.907 9.162 15.044 1.00 98.00 305 TYR A N 1
ATOM 2448 C CA . TYR A 1 305 ? -9.966 8.461 14.316 1.00 98.00 305 TYR A CA 1
ATOM 2449 C C . TYR A 1 305 ? -11.366 9.076 14.520 1.00 98.00 305 TYR A C 1
ATOM 2451 O O . TYR A 1 305 ? -12.232 8.945 13.657 1.00 98.00 305 TYR A O 1
ATOM 2459 N N . THR A 1 306 ? -11.588 9.832 15.604 1.00 97.94 306 THR A N 1
ATOM 2460 C CA . THR A 1 306 ? -12.849 10.562 15.843 1.00 97.94 306 THR A CA 1
ATOM 2461 C C . THR A 1 306 ? -13.076 11.720 14.863 1.00 97.94 306 THR A C 1
ATOM 2463 O O . THR A 1 306 ? -14.208 12.175 14.692 1.00 97.94 306 THR A O 1
ATOM 2466 N N . LEU A 1 307 ? -12.022 12.184 14.183 1.00 98.38 307 LEU A N 1
ATOM 2467 C CA . LEU A 1 307 ? -12.066 13.246 13.178 1.00 98.38 307 LEU A CA 1
ATOM 2468 C C . LEU A 1 307 ? -12.297 12.720 11.755 1.00 98.38 307 LEU A C 1
ATOM 2470 O O . LEU A 1 307 ? -12.593 13.519 10.862 1.00 98.38 307 LEU A O 1
ATOM 2474 N N . LEU A 1 308 ? -12.233 11.402 11.531 1.00 98.50 308 LEU A N 1
ATOM 2475 C CA . LEU A 1 308 ? -12.443 10.792 10.212 1.00 98.50 308 LEU A CA 1
ATOM 2476 C C . LEU A 1 308 ? -13.778 11.176 9.556 1.00 98.50 308 LEU A C 1
ATOM 2478 O O . LEU A 1 308 ? -13.747 11.533 8.378 1.00 98.50 308 LEU A O 1
ATOM 2482 N N . PRO A 1 309 ? -14.935 11.212 10.257 1.00 98.50 309 PRO A N 1
ATOM 2483 C CA . PRO A 1 309 ? -16.192 11.631 9.633 1.00 98.50 309 PRO A CA 1
ATOM 2484 C C . PRO A 1 309 ? -16.121 13.044 9.047 1.00 98.50 309 PRO A C 1
ATOM 2486 O O . PRO A 1 309 ? -16.722 13.328 8.012 1.00 98.50 309 PRO A O 1
ATOM 2489 N N . ARG A 1 310 ? -15.397 13.949 9.717 1.00 98.38 310 ARG A N 1
ATOM 2490 C CA . ARG A 1 310 ? -15.190 15.315 9.235 1.00 98.38 310 ARG A CA 1
ATOM 2491 C C . ARG A 1 310 ? -14.219 15.318 8.060 1.00 98.38 310 ARG A C 1
ATOM 2493 O O . ARG A 1 310 ? -14.545 15.895 7.029 1.00 98.38 310 ARG A O 1
ATOM 2500 N N . LEU A 1 311 ? -13.074 14.652 8.207 1.00 98.50 311 LEU A N 1
ATOM 2501 C CA . LEU A 1 311 ? -12.040 14.575 7.178 1.00 98.50 311 LEU A CA 1
ATOM 2502 C C . LEU A 1 311 ? -12.604 14.048 5.854 1.00 98.50 311 LEU A C 1
ATOM 2504 O O . LEU A 1 311 ? -12.441 14.686 4.817 1.00 98.50 311 LEU A O 1
ATOM 2508 N N . ILE A 1 312 ? -13.330 12.928 5.901 1.00 98.69 312 ILE A N 1
ATOM 2509 C CA . ILE A 1 312 ? -13.925 12.295 4.720 1.00 98.69 312 ILE A CA 1
ATOM 2510 C C . ILE A 1 312 ? -14.871 13.261 4.006 1.00 98.69 312 ILE A C 1
ATOM 2512 O O . ILE A 1 312 ? -14.782 13.434 2.793 1.00 98.69 312 ILE A O 1
ATOM 2516 N N . LYS A 1 313 ? -15.751 13.941 4.748 1.00 98.50 313 LYS A N 1
ATOM 2517 C CA . LYS A 1 313 ? -16.688 14.910 4.165 1.00 98.50 313 LYS A CA 1
ATOM 2518 C C . LYS A 1 313 ? -15.982 16.101 3.538 1.00 98.50 313 LYS A C 1
ATOM 2520 O O . LYS A 1 313 ? -16.382 16.526 2.459 1.00 98.50 313 LYS A O 1
ATOM 2525 N N . GLU A 1 314 ? -14.961 16.641 4.197 1.00 98.19 314 GLU A N 1
ATOM 2526 C CA . GLU A 1 314 ? -14.196 17.768 3.661 1.00 98.19 314 GLU A CA 1
ATOM 2527 C C . GLU A 1 314 ? -13.463 17.386 2.369 1.00 98.19 314 GLU A C 1
ATOM 2529 O O . GLU A 1 314 ? -13.561 18.112 1.383 1.00 98.19 314 GLU A O 1
ATOM 2534 N N . LEU A 1 315 ? -12.820 16.216 2.319 1.00 98.50 315 LEU A N 1
ATOM 2535 C CA . LEU A 1 315 ? -12.132 15.758 1.109 1.00 98.50 315 LEU A CA 1
ATOM 2536 C C . LEU A 1 315 ? -13.115 15.403 -0.021 1.00 98.50 315 LEU A C 1
ATOM 2538 O O . LEU A 1 315 ? -12.874 15.758 -1.172 1.00 98.50 315 LEU A O 1
ATOM 2542 N N . ARG A 1 316 ? -14.284 14.819 0.276 1.00 98.06 316 ARG A N 1
ATOM 2543 C CA . ARG A 1 316 ? -15.323 14.580 -0.749 1.00 98.06 316 ARG A CA 1
ATOM 2544 C C . ARG A 1 316 ? -15.859 15.869 -1.365 1.00 98.06 316 ARG A C 1
ATOM 2546 O O . ARG A 1 316 ? -16.077 15.912 -2.569 1.00 98.06 316 ARG A O 1
ATOM 2553 N N . LYS A 1 317 ? -16.038 16.938 -0.577 1.00 98.00 317 LYS A N 1
ATOM 2554 C CA . LYS A 1 317 ? -16.431 18.262 -1.110 1.00 98.00 317 LYS A CA 1
ATOM 2555 C C . LYS A 1 317 ? -15.402 18.831 -2.093 1.00 98.00 317 LYS A C 1
ATOM 2557 O O . LYS A 1 317 ? -15.746 19.684 -2.901 1.00 98.00 317 LYS A O 1
ATOM 2562 N N . LYS A 1 318 ? -14.152 18.373 -2.002 1.00 97.81 318 LYS A N 1
ATOM 2563 C CA . LYS A 1 318 ? -13.023 18.751 -2.863 1.00 97.81 318 LYS A CA 1
ATOM 2564 C C . LYS A 1 318 ? -12.806 17.783 -4.031 1.00 97.81 318 LYS A C 1
ATOM 2566 O O . LYS A 1 318 ? -11.803 17.901 -4.741 1.00 97.81 318 LYS A O 1
ATOM 2571 N N . ASP A 1 319 ? -13.772 16.888 -4.253 1.00 97.81 319 ASP A N 1
ATOM 2572 C CA . ASP A 1 319 ? -13.802 15.914 -5.347 1.00 97.81 319 ASP A CA 1
ATOM 2573 C C . ASP A 1 319 ? -12.747 14.799 -5.217 1.00 97.81 319 ASP A C 1
ATOM 2575 O O . ASP A 1 319 ? -12.301 14.217 -6.203 1.00 97.81 319 ASP A O 1
ATOM 2579 N N . TYR A 1 320 ? -12.323 14.493 -3.984 1.00 98.50 320 TYR A N 1
ATOM 2580 C CA . TYR A 1 320 ? -11.519 13.299 -3.731 1.00 98.50 320 TYR A CA 1
ATOM 2581 C C . TYR A 1 320 ? -12.389 12.045 -3.655 1.00 98.50 320 TYR A C 1
ATOM 2583 O O . TYR A 1 320 ? -13.423 12.006 -2.977 1.00 98.50 320 TYR A O 1
ATOM 2591 N N . HIS A 1 321 ? -11.905 10.987 -4.295 1.00 98.00 321 HIS A N 1
ATOM 2592 C CA . HIS A 1 321 ? -12.516 9.671 -4.325 1.00 98.00 321 HIS A CA 1
ATOM 2593 C C . HIS A 1 321 ? -11.759 8.724 -3.398 1.00 98.00 321 HIS A C 1
ATOM 2595 O O . HIS A 1 321 ? -10.584 8.429 -3.604 1.00 98.00 321 HIS A O 1
ATOM 2601 N N . PHE A 1 322 ? -12.448 8.221 -2.379 1.00 98.31 322 PHE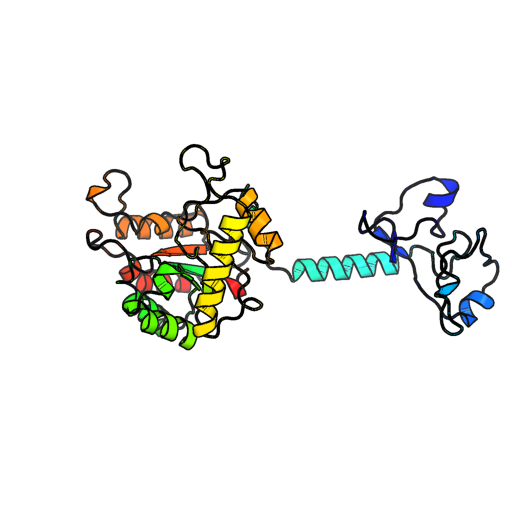 A N 1
ATOM 2602 C CA . PHE A 1 322 ? -11.886 7.220 -1.481 1.00 98.31 322 PHE A CA 1
ATOM 2603 C C . PHE A 1 322 ? -11.897 5.853 -2.164 1.00 98.31 322 PHE A C 1
ATOM 2605 O O . PHE A 1 322 ? -12.957 5.369 -2.568 1.00 98.31 322 PHE A O 1
ATOM 2612 N N . LYS A 1 323 ? -10.719 5.246 -2.293 1.00 97.00 323 LYS A N 1
ATOM 2613 C CA . LYS A 1 323 ? -10.502 3.928 -2.891 1.00 97.00 323 LYS A CA 1
ATOM 2614 C C . LYS A 1 323 ? -9.811 3.023 -1.879 1.00 97.00 323 LYS A C 1
ATOM 2616 O O . LYS A 1 323 ? -8.995 3.493 -1.088 1.00 97.00 323 LYS A O 1
ATOM 2621 N N . VAL A 1 324 ? -10.125 1.728 -1.901 1.00 95.56 324 VAL A N 1
ATOM 2622 C CA . VAL A 1 324 ? -9.256 0.747 -1.236 1.00 95.56 324 VAL A CA 1
ATOM 2623 C C . VAL A 1 324 ? -7.926 0.702 -1.967 1.00 95.56 324 VAL A C 1
ATOM 2625 O O . VAL A 1 324 ? -7.865 0.972 -3.164 1.00 95.56 324 VAL A O 1
ATOM 2628 N N . ILE A 1 325 ? -6.854 0.374 -1.251 1.00 95.06 325 ILE A N 1
ATOM 2629 C CA . ILE A 1 325 ? -5.501 0.452 -1.800 1.00 95.06 325 ILE A CA 1
ATOM 2630 C C . ILE A 1 325 ? -5.336 -0.433 -3.043 1.00 95.06 325 ILE A C 1
ATOM 2632 O O . ILE A 1 325 ? -4.716 0.005 -3.997 1.00 95.06 325 ILE A O 1
ATOM 2636 N N . ASN A 1 326 ? -5.996 -1.595 -3.079 1.00 91.19 326 ASN A N 1
ATOM 2637 C CA . ASN A 1 326 ? -5.960 -2.527 -4.207 1.00 91.19 326 ASN A CA 1
ATOM 2638 C C . ASN A 1 326 ? -6.745 -2.080 -5.452 1.00 91.19 326 ASN A C 1
ATOM 2640 O O . ASN A 1 326 ? -6.569 -2.662 -6.512 1.00 91.19 326 ASN A O 1
ATOM 2644 N N . ASP A 1 327 ? -7.616 -1.077 -5.326 1.00 91.94 327 ASP A N 1
ATOM 2645 C CA . ASP A 1 327 ? -8.286 -0.457 -6.479 1.00 91.94 327 ASP A CA 1
ATOM 2646 C C . ASP A 1 327 ? -7.579 0.841 -6.906 1.00 91.94 327 ASP A C 1
ATOM 2648 O O . ASP A 1 327 ? -7.906 1.426 -7.940 1.00 91.94 327 ASP A O 1
ATOM 2652 N N . MET A 1 328 ? -6.706 1.370 -6.044 1.00 93.19 328 MET A N 1
ATOM 2653 C CA . MET A 1 328 ? -6.013 2.638 -6.253 1.00 93.19 328 MET A CA 1
ATOM 2654 C C . MET A 1 328 ? -4.639 2.449 -6.898 1.00 93.19 328 MET A C 1
ATOM 2656 O O . MET A 1 328 ? -4.235 3.306 -7.686 1.00 93.19 328 MET A O 1
ATOM 2660 N N . LEU A 1 329 ? -3.934 1.393 -6.489 1.00 92.12 329 LEU A N 1
ATOM 2661 C CA . LEU A 1 329 ? -2.637 0.947 -6.995 1.00 92.12 329 LEU A CA 1
ATOM 2662 C C . LEU A 1 329 ? -2.837 -0.185 -7.999 1.00 92.12 329 LEU A C 1
ATOM 2664 O O . LEU A 1 329 ? -1.937 -0.337 -8.848 1.00 92.12 329 LEU A O 1
#

Solvent-accessible surface area (backbone atoms only — not comparable to full-atom values): 17613 Å² total; per-residue (Å²): 85,28,21,63,47,59,84,90,52,92,45,59,83,35,47,30,40,68,49,44,76,74,66,69,43,85,58,69,65,33,21,27,66,26,70,38,45,33,70,53,64,77,68,47,85,88,58,48,73,80,66,81,69,90,50,60,92,76,50,47,86,63,38,35,59,50,75,26,56,31,30,64,74,20,15,20,60,35,70,67,56,25,52,50,51,52,49,52,53,50,52,54,53,70,68,45,56,54,62,40,58,50,100,44,64,31,36,23,28,25,28,68,89,40,48,36,30,23,51,35,28,43,34,50,95,38,55,84,35,43,67,61,46,54,52,41,33,58,74,72,71,45,50,41,23,37,27,37,13,29,58,30,65,68,36,78,88,37,45,65,55,53,52,50,41,49,75,70,63,28,48,70,31,41,15,31,16,79,55,54,73,47,31,40,90,89,46,48,86,45,65,69,56,53,71,66,55,51,51,49,31,51,49,51,18,51,59,61,40,40,83,71,72,53,50,71,93,75,45,48,49,33,36,50,26,93,80,43,71,34,47,65,59,32,52,55,34,46,76,71,69,25,46,39,39,47,56,31,83,90,59,57,42,74,36,53,57,37,27,73,93,56,50,93,69,36,50,57,41,66,58,34,51,49,52,46,53,52,44,39,74,75,73,50,56,40,11,30,31,46,39,38,59,30,23,48,54,85,74,36,74,69,56,43,68,77,47,44,68,56,52,53,52,56,42,43,76,72,63,42,41,74,29,33,55,86,80,46,84

Sequence (329 aa):
MVYGLPADGDTPVDPHSAFTKIGNYPIDGGLVDGPVYSSIFNNLIGIKLNEEDEYAEFQSELAVYHDDYGDYSTNEPTMDGTASLVYLLAAQEEGNPHVVKDNYGAIIKGDPAKKNISLVFTADEFYDGATSILETLKKEKIQGSFFVTGRFLDNPNTDGITKEIVKRGHYLAPHSDQHLLYCDWEDRQHTRVSKEEFTQDLNNNFQKMKKYGVKRDVTRYFLPSYEWYNADIVSWAEQEGIQVVNFTPGLRTAADYTYPEMGNRYLDSKTIYNQLIEKEQKEGLNGYIILVHLGTDPKRKDKFYTLLPRLIKELRKKDYHFKVINDML

Organism: Sphingobacterium spiritivorum (NCBI:txid258)

Nearest PDB structures (foldseek):
  5o6y-assembly4_D  TM=8.765E-01  e=2.609E-13  Bacillus cereus ATCC 14579
  5o6y-assembly1_A  TM=9.012E-01  e=1.881E-12  Bacillus cereus ATCC 14579
  2j13-assembly1_A  TM=8.165E-01  e=2.561E-12  Bacillus anthracis str. Ames
  2vyo-assembly1_A  TM=7.390E-01  e=2.984E-07  Encephalitozoon cuniculi GB-M1
  7cs6-assembly1_A  TM=2.455E-01  e=2.446E-03  Isatis tinctoria

Radius of gyration: 27.08 Å; Cα contacts (8 Å, |Δi|>4): 625; chains: 1; bounding box: 48×55×82 Å

Foldseek 3Di:
DFFCPPVPDDHQDAFQDCCCVVVVDGPGLQDWQAKDFPVVQVPDPQADAPDDFPCVVVDDNGIDAGSGNSDNPHRHRDPVRSVVVVVVVVVVVVVDFDFDADPLGATAFTHLVALEEAEEAEDAPFQPQLVVLLVLCVVLVHAHAYAYELNLLPDPVCVVSLLSNVVSPHHYEYAWHVLDPQADPVDLVHGPDDLVRLVVRRVSSQVSCVVSVDDPVLHQEYQYRVSGHGNVSQVSCVVVNHGYYGFHPQQPQVLLQDAVVVPPSHDALVRSLVSVVVCCVPPRQHRGYHYHYSGHDPRSPRHNSNCSSVSSVVSVVVVRDYDYPSVRD